Protein AF-A0AAE1W3W6-F1 (afdb_monomer)

Solvent-accessible surface area (backbone atoms only — not comparable to full-atom values): 14208 Å² total; per-residue (Å²): 131,81,80,77,78,75,78,85,71,88,52,101,50,62,82,78,89,67,53,66,45,34,55,47,48,54,41,84,74,36,85,50,37,91,48,55,28,49,58,53,32,48,53,18,52,55,48,12,34,59,70,43,73,47,64,76,87,62,53,76,47,66,25,7,16,54,80,84,57,61,92,65,63,83,57,47,38,87,49,43,21,41,71,66,12,57,60,54,43,46,48,35,33,55,72,64,77,42,91,38,65,46,55,48,62,36,72,37,78,54,62,47,50,69,42,58,86,52,69,88,80,55,84,92,78,83,85,86,68,77,42,53,39,57,47,65,74,71,38,43,42,87,88,79,73,45,45,51,58,46,56,51,42,59,47,46,75,78,41,91,85,82,56,60,64,61,51,50,53,51,52,40,51,37,54,75,71,49,69,4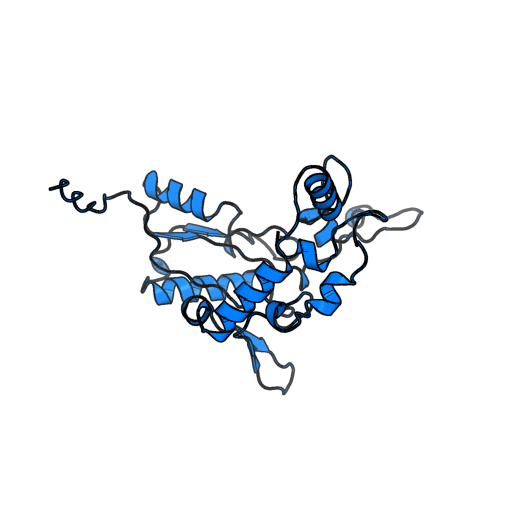8,64,80,41,45,43,70,43,81,38,82,54,51,95,95,43,68,69,43,79,43,68,61,53,48,70,63,77,75,73,51,70,76,59,60,77,67,56,64,44,67,62,38,96,88,43,86,47,29,74,77,55,57,82,77,110

Secondary structure (DSSP, 8-state):
-PPPPPP-PPPTT--------B---PPTTSTTTTS-HHHHHHHHHHHHHHHHT--GGG--EEEEE-S--TTS-S-TTTTT--TTHHHHHHHHHHTTS-SSEEEEE---GGGPPEE-TTTTT--SSS----EEHHIIIIIB-TTT-SBHHHHHHHHHHHS----HHHHHHHHHHHHHTTTTTTTB--EEE---TTS--EEE-S-GGGGG--HHHHTTPPPSSSTT----HHHHTT-

Sequence (235 aa):
MAPAAAGDSIKPRDVCIVGVARTPMGGFLGSLSSLPATKLGSVAIASALKRANIDPSLVEEVFFGNVLSANLGQAPARQAALGAATMLAAQSIQLGTNDVVVAGGMESMSNVPKYLSEARKGSRLGHDSVVDGMLKDGLWDVYNDFGMGVCAELCAEQHITRGAVQSFERGIAAKDSGSFTWEIVPVEVSGGRGKPSIIIDTDEGLGKFDAAKLRKLRPSFKETGVLSQLGMLLA

Foldseek 3Di:
DPDDPDPDDDDQLDDDQQFFAAAAAADQVGDCLVDAQLRRVVLGQVRRCVSSVHDPVLAPEEAADEFQCPPVDPPVCVSGHHPPFVVVVSVCSNVVVHVHYHGYYTYNLNPRAWDFPCVVVDDPDDDTDTHGSCQPGPFADPPPGFGVLVVVQVVVVVDPQDPLVVQLVVVLVCVVVCVCVRHHDWDWDDPDDPDDIDTDGHHPLSVPDDPVVLVVAQPDGDNPGDDDPSSPVRD

Radius of gyration: 21.7 Å; Cα contacts (8 Å, |Δi|>4): 323; chains: 1; bounding box: 50×58×77 Å

Organism: NCBI:txid2727404

Structure (mmCIF, N/CA/C/O backbone):
data_AF-A0AAE1W3W6-F1
#
_entry.id   AF-A0AAE1W3W6-F1
#
loop_
_atom_site.group_PDB
_atom_site.id
_atom_site.type_symbol
_atom_site.label_atom_id
_atom_site.label_alt_id
_atom_site.label_comp_id
_atom_site.label_asym_id
_atom_site.label_entity_id
_atom_site.label_seq_id
_atom_site.pdbx_PDB_ins_code
_atom_site.Cartn_x
_atom_site.Cartn_y
_atom_site.Cartn_z
_atom_site.occupancy
_atom_site.B_iso_or_equiv
_atom_site.auth_seq_id
_atom_site.auth_comp_id
_atom_site.auth_asym_id
_atom_site.auth_atom_id
_atom_site.pdbx_PDB_model_num
ATOM 1 N N . MET A 1 1 ? 11.824 29.126 38.341 1.00 40.91 1 MET A N 1
ATOM 2 C CA . MET A 1 1 ? 10.872 28.046 38.011 1.00 40.91 1 MET A CA 1
ATOM 3 C C . MET A 1 1 ? 10.221 28.399 36.691 1.00 40.91 1 MET A C 1
ATOM 5 O O . MET A 1 1 ? 9.570 29.433 36.628 1.00 40.91 1 MET A O 1
ATOM 9 N N . ALA A 1 2 ? 10.465 27.618 35.638 1.00 38.47 2 ALA A N 1
ATOM 10 C CA . ALA A 1 2 ? 9.691 27.745 34.407 1.00 38.47 2 ALA A CA 1
ATOM 11 C C . ALA A 1 2 ? 8.223 27.390 34.717 1.00 38.47 2 ALA A C 1
ATOM 13 O O . ALA A 1 2 ? 8.003 26.469 35.511 1.00 38.47 2 ALA A O 1
ATOM 14 N N . PRO A 1 3 ? 7.234 28.115 34.172 1.00 46.34 3 PRO A N 1
ATOM 15 C CA . PRO A 1 3 ? 5.839 27.753 34.361 1.00 46.34 3 PRO A CA 1
ATOM 16 C C . PRO A 1 3 ? 5.608 26.355 33.780 1.00 46.34 3 PRO A C 1
ATOM 18 O O . PRO A 1 3 ? 6.036 26.059 32.664 1.00 46.34 3 PRO A O 1
ATOM 21 N N . ALA A 1 4 ? 4.972 25.489 34.567 1.00 45.69 4 ALA A N 1
ATOM 22 C CA . ALA A 1 4 ? 4.491 24.202 34.093 1.00 45.69 4 ALA A CA 1
ATOM 23 C C . ALA A 1 4 ? 3.554 24.451 32.904 1.00 45.69 4 ALA A C 1
ATOM 25 O O . ALA A 1 4 ? 2.620 25.247 33.018 1.00 45.69 4 ALA A O 1
ATOM 26 N N . ALA A 1 5 ? 3.833 23.813 31.765 1.00 50.62 5 ALA A N 1
ATOM 27 C CA . ALA A 1 5 ? 2.919 23.801 30.633 1.00 50.62 5 ALA A CA 1
ATOM 28 C C . ALA A 1 5 ? 1.547 23.330 31.132 1.00 50.62 5 ALA A C 1
ATOM 30 O O . ALA A 1 5 ? 1.441 22.266 31.746 1.00 50.62 5 ALA A O 1
ATOM 31 N N . ALA A 1 6 ? 0.521 24.160 30.936 1.00 52.31 6 ALA A N 1
ATOM 32 C CA . ALA A 1 6 ? -0.858 23.769 31.173 1.00 52.31 6 ALA A CA 1
ATOM 33 C C . ALA A 1 6 ? -1.115 22.471 30.396 1.00 52.31 6 ALA A C 1
ATOM 35 O O . ALA A 1 6 ? -0.778 22.393 29.218 1.00 52.31 6 ALA A O 1
ATOM 36 N N . GLY A 1 7 ? -1.634 21.440 31.065 1.00 55.12 7 GLY A N 1
ATOM 37 C CA . GLY A 1 7 ? -1.979 20.190 30.398 1.00 55.12 7 GLY A CA 1
ATOM 38 C C . GLY A 1 7 ? -2.996 20.478 29.299 1.00 55.12 7 GLY A C 1
ATOM 39 O O . GLY A 1 7 ? -4.090 20.957 29.598 1.00 55.12 7 GLY A O 1
ATOM 40 N N . ASP A 1 8 ? -2.623 20.241 28.043 1.00 67.19 8 ASP A N 1
ATOM 41 C CA . ASP A 1 8 ? -3.518 20.426 26.906 1.00 67.19 8 ASP A CA 1
ATOM 42 C C . ASP A 1 8 ? -4.721 19.488 27.065 1.00 67.19 8 ASP A C 1
ATOM 44 O O . ASP A 1 8 ? -4.610 18.264 26.982 1.00 67.19 8 ASP A O 1
ATOM 48 N N . SER A 1 9 ? -5.883 20.071 27.363 1.00 82.31 9 SER A N 1
ATOM 49 C CA . SER A 1 9 ? -7.150 19.341 27.379 1.00 82.31 9 SER A CA 1
ATOM 50 C C . SER A 1 9 ? -7.613 19.109 25.942 1.00 82.31 9 SER A C 1
ATOM 52 O O . SER A 1 9 ? -7.633 20.045 25.144 1.00 82.31 9 SER A O 1
ATOM 54 N N . ILE A 1 10 ? -7.976 17.863 25.623 1.00 81.00 10 ILE A N 1
ATOM 55 C CA . ILE A 1 10 ? -8.504 17.476 24.309 1.00 81.00 10 ILE A CA 1
ATOM 56 C C . ILE A 1 10 ? -9.807 18.244 24.059 1.00 81.00 10 ILE A C 1
ATOM 58 O O . ILE A 1 10 ? -10.747 18.171 24.856 1.00 81.00 10 ILE A O 1
ATOM 62 N N . LYS A 1 11 ? -9.865 18.988 22.954 1.00 87.69 11 LYS A N 1
ATOM 63 C CA . LYS A 1 11 ? -11.039 19.754 22.526 1.00 87.69 11 LYS A CA 1
ATOM 64 C C . LYS A 1 11 ? -11.981 18.878 21.690 1.00 87.69 11 LYS A C 1
ATOM 66 O O . LYS A 1 11 ? -11.527 17.926 21.063 1.00 87.69 11 LYS A O 1
ATOM 71 N N . PRO A 1 12 ? -13.277 19.235 21.574 1.00 79.19 12 PRO A N 1
ATOM 72 C CA . PRO A 1 12 ? -14.274 18.428 20.854 1.00 79.19 12 PRO A CA 1
ATOM 73 C C . PRO A 1 12 ? -13.986 18.122 19.371 1.00 79.19 12 PRO A C 1
ATOM 75 O O . PRO A 1 12 ? -14.665 17.285 18.791 1.00 79.19 12 PRO A O 1
ATOM 78 N N . ARG A 1 13 ? -13.037 18.820 18.734 1.00 88.31 13 ARG A N 1
ATOM 79 C CA . ARG A 1 13 ? -12.651 18.639 17.320 1.00 88.31 13 ARG A CA 1
ATOM 80 C C . ARG A 1 13 ? -11.163 18.339 17.140 1.00 88.31 13 ARG A C 1
ATOM 82 O O . ARG A 1 13 ? -10.652 18.406 16.022 1.00 88.31 13 ARG A O 1
ATOM 89 N N . ASP A 1 14 ? -10.470 18.024 18.230 1.00 92.81 14 ASP A N 1
ATOM 90 C CA . ASP A 1 14 ? -9.106 17.527 18.136 1.00 92.81 14 ASP A CA 1
ATOM 91 C C . ASP A 1 14 ? -9.129 16.125 17.524 1.00 92.81 14 ASP A C 1
ATOM 93 O O . ASP A 1 14 ? -9.953 15.279 17.868 1.00 92.81 14 ASP A O 1
ATOM 97 N N . VAL A 1 15 ? -8.220 15.889 16.582 1.00 94.44 15 VAL A N 1
ATOM 98 C CA . VAL A 1 15 ? -8.123 14.611 15.877 1.00 94.44 15 VAL A CA 1
ATOM 99 C C . VAL A 1 15 ? -7.164 13.710 16.639 1.00 94.44 15 VAL A C 1
ATOM 101 O O . VAL A 1 15 ? -6.008 14.074 16.859 1.00 94.44 15 VAL A O 1
ATOM 104 N N . CYS A 1 16 ? -7.624 12.518 17.011 1.00 94.75 16 CYS A N 1
ATOM 105 C CA . CYS A 1 16 ? -6.815 11.524 17.709 1.00 94.75 16 CYS A CA 1
ATOM 106 C C . CYS A 1 16 ? -6.657 10.253 16.869 1.00 94.75 16 CYS A C 1
ATOM 108 O O . CYS A 1 16 ? -7.602 9.791 16.233 1.00 94.75 16 CYS A O 1
ATOM 110 N N . ILE A 1 17 ? -5.466 9.650 16.909 1.00 95.12 17 ILE A N 1
ATOM 111 C CA . ILE A 1 17 ? -5.230 8.311 16.359 1.00 95.12 17 ILE A CA 1
ATOM 112 C C . ILE A 1 17 ? -5.456 7.304 17.484 1.00 95.12 17 ILE A C 1
ATOM 114 O O . ILE A 1 17 ? -4.715 7.285 18.463 1.00 95.12 17 ILE A O 1
ATOM 118 N N . VAL A 1 18 ? -6.484 6.474 17.334 1.00 94.69 18 VAL A N 1
ATOM 119 C CA . VAL A 1 18 ? -6.944 5.531 18.371 1.00 94.69 18 VAL A CA 1
ATOM 120 C C . VAL A 1 18 ? -6.599 4.070 18.068 1.00 94.69 18 VAL A C 1
ATOM 122 O O . VAL A 1 18 ? -6.686 3.219 18.947 1.00 94.69 18 VAL A O 1
ATOM 125 N N . GLY A 1 19 ? -6.158 3.766 16.845 1.00 94.19 19 GLY A N 1
ATOM 126 C CA . GLY A 1 19 ? -5.721 2.431 16.448 1.00 94.19 19 GLY A CA 1
ATOM 127 C C . GLY A 1 19 ? -4.854 2.462 15.198 1.00 94.19 19 GLY A C 1
ATOM 128 O O . GLY A 1 19 ? -5.080 3.262 14.294 1.00 94.19 19 GLY A O 1
ATOM 129 N N . VAL A 1 20 ? -3.860 1.575 15.154 1.00 95.69 20 VAL A N 1
ATOM 130 C CA . VAL A 1 20 ? -2.938 1.421 14.023 1.00 95.69 20 VAL A CA 1
ATOM 131 C C . VAL A 1 20 ? -2.678 -0.062 13.785 1.00 95.69 20 VAL A C 1
ATOM 133 O O . VAL A 1 20 ? -2.510 -0.851 14.722 1.00 95.69 20 VAL A O 1
ATOM 136 N N . ALA A 1 21 ? -2.649 -0.447 12.515 1.00 96.19 21 ALA A N 1
ATOM 137 C CA . ALA A 1 21 ? -2.266 -1.777 12.083 1.00 96.19 21 ALA A CA 1
ATOM 138 C C . ALA A 1 21 ? -1.783 -1.756 10.634 1.00 96.19 21 ALA A C 1
ATOM 140 O O . ALA A 1 21 ? -2.286 -0.987 9.816 1.00 96.19 21 ALA A O 1
ATOM 141 N N . ARG A 1 22 ? -0.847 -2.648 10.310 1.00 97.19 22 ARG A N 1
ATOM 142 C CA . ARG A 1 22 ? -0.426 -2.936 8.937 1.00 97.19 22 ARG A CA 1
ATOM 143 C C . ARG A 1 22 ? -0.201 -4.430 8.743 1.00 97.19 22 ARG A C 1
ATOM 145 O O . ARG A 1 22 ? 0.067 -5.152 9.700 1.00 97.19 22 ARG A O 1
ATOM 152 N N . THR A 1 23 ? -0.270 -4.894 7.503 1.00 97.50 23 THR A N 1
ATOM 153 C CA . THR A 1 23 ? 0.231 -6.227 7.149 1.00 97.50 23 THR A CA 1
ATOM 154 C C . THR A 1 23 ? 1.767 -6.218 7.107 1.00 97.50 23 THR A C 1
ATOM 156 O O . THR A 1 23 ? 2.377 -5.141 7.034 1.00 97.50 23 THR A O 1
ATOM 159 N N . PRO A 1 24 ? 2.424 -7.389 7.096 1.00 96.44 24 PRO A N 1
ATOM 160 C CA . PRO A 1 24 ? 3.806 -7.471 6.659 1.00 96.44 24 PRO A CA 1
ATOM 161 C C . PRO A 1 24 ? 3.938 -6.986 5.213 1.00 96.44 24 PRO A C 1
ATOM 163 O O . PRO A 1 24 ? 2.981 -7.022 4.432 1.00 96.44 24 PRO A O 1
ATOM 166 N N . MET A 1 25 ? 5.139 -6.565 4.845 1.00 94.50 25 MET A N 1
ATOM 167 C CA . MET A 1 25 ? 5.507 -6.222 3.479 1.00 94.50 25 MET A CA 1
ATOM 168 C C . MET A 1 25 ? 6.069 -7.457 2.772 1.00 94.50 25 MET A C 1
ATOM 170 O O . MET A 1 25 ? 7.135 -7.965 3.126 1.00 94.50 25 MET A O 1
ATOM 174 N N . GLY A 1 26 ? 5.345 -7.943 1.765 1.00 93.31 26 GLY A N 1
ATOM 175 C CA . GLY A 1 26 ? 5.801 -9.028 0.897 1.00 93.31 26 GLY A CA 1
ATOM 176 C C . GLY A 1 26 ? 6.729 -8.521 -0.207 1.00 93.31 26 GLY A C 1
ATOM 177 O O . GLY A 1 26 ? 6.601 -7.386 -0.666 1.00 93.31 26 GLY A O 1
ATOM 178 N N . GLY A 1 27 ? 7.651 -9.367 -0.669 1.00 91.38 27 GLY A N 1
ATOM 179 C CA . GLY A 1 27 ? 8.427 -9.085 -1.875 1.00 91.38 27 GLY A CA 1
ATOM 180 C C . GLY A 1 27 ? 7.554 -9.095 -3.135 1.00 91.38 27 GLY A C 1
ATOM 181 O O . GLY A 1 27 ? 6.461 -9.668 -3.153 1.00 91.38 27 GLY A O 1
ATOM 182 N N . PHE A 1 28 ? 8.044 -8.494 -4.222 1.00 92.62 28 PHE A N 1
ATOM 183 C CA . PHE A 1 28 ? 7.387 -8.596 -5.528 1.00 92.62 28 PHE A CA 1
ATOM 184 C C . PHE A 1 28 ? 7.348 -10.059 -5.989 1.00 92.62 28 PHE A C 1
ATOM 186 O O . PHE A 1 28 ? 8.384 -10.726 -6.000 1.00 92.62 28 PHE A O 1
ATOM 193 N N . LEU A 1 29 ? 6.154 -10.560 -6.329 1.00 93.50 29 LEU A N 1
ATOM 194 C CA . LEU A 1 29 ? 5.878 -11.986 -6.564 1.00 93.50 29 LEU A CA 1
ATOM 195 C C . LEU A 1 29 ? 6.276 -12.893 -5.376 1.00 93.50 29 LEU A C 1
ATOM 197 O O . LEU A 1 29 ? 6.596 -14.066 -5.557 1.00 93.50 29 LEU A O 1
ATOM 201 N N . GLY A 1 30 ? 6.276 -12.336 -4.162 1.00 92.62 30 GLY A N 1
ATOM 202 C CA . GLY A 1 30 ? 6.697 -12.991 -2.925 1.00 92.62 30 GLY A CA 1
ATOM 203 C C . GLY A 1 30 ? 5.540 -13.559 -2.103 1.00 92.62 30 GLY A C 1
ATOM 204 O O . GLY A 1 30 ? 4.509 -13.979 -2.637 1.00 92.62 30 GLY A O 1
ATOM 205 N N . SER A 1 31 ? 5.711 -13.553 -0.781 1.00 94.06 31 SER A N 1
ATOM 206 C CA . SER A 1 31 ? 4.852 -14.266 0.180 1.00 94.06 31 SER A CA 1
ATOM 207 C C . SER A 1 31 ? 3.374 -13.856 0.179 1.00 94.06 31 SER A C 1
ATOM 209 O O . SER A 1 31 ? 2.510 -14.686 0.446 1.00 94.06 31 SER A O 1
ATOM 211 N N . LEU A 1 32 ? 3.072 -12.597 -0.148 1.00 96.12 32 LEU A N 1
ATOM 212 C CA . LEU A 1 32 ? 1.709 -12.048 -0.167 1.00 96.12 32 LEU A CA 1
ATOM 213 C C . LEU A 1 32 ? 1.127 -11.907 -1.583 1.00 96.12 32 LEU A C 1
ATOM 215 O O . LEU A 1 32 ? 0.029 -11.382 -1.751 1.00 96.12 32 LEU A O 1
ATOM 219 N N . SER A 1 33 ? 1.843 -12.371 -2.612 1.00 95.38 33 SER A N 1
ATOM 220 C CA . SER A 1 33 ? 1.479 -12.147 -4.019 1.00 95.38 33 SER A CA 1
ATOM 221 C C . SER A 1 33 ? 0.144 -12.767 -4.433 1.00 95.38 33 SER A C 1
ATOM 223 O O . SER A 1 33 ? -0.490 -12.273 -5.358 1.00 95.38 33 SER A O 1
ATOM 225 N N . SER A 1 34 ? -0.332 -13.797 -3.731 1.00 95.19 34 SER A N 1
ATOM 226 C CA . SER A 1 34 ? -1.633 -14.415 -4.003 1.00 95.19 34 SER A CA 1
ATOM 227 C C . SER A 1 34 ? -2.827 -13.600 -3.497 1.00 95.19 34 SER A C 1
ATOM 229 O O . SER A 1 34 ? -3.968 -13.998 -3.730 1.00 95.19 34 SER A O 1
ATOM 231 N N . LEU A 1 35 ? -2.597 -12.522 -2.739 1.00 95.19 35 LEU A N 1
ATOM 232 C CA . LEU A 1 35 ? -3.657 -11.707 -2.154 1.00 95.19 35 LEU A CA 1
ATOM 233 C C . LEU A 1 35 ? -3.831 -10.387 -2.927 1.00 95.19 35 LEU A C 1
ATOM 235 O O . LEU A 1 35 ? -2.850 -9.670 -3.161 1.00 95.19 35 LEU A O 1
ATOM 239 N N . PRO A 1 36 ? -5.075 -10.016 -3.286 1.00 94.62 36 PRO A N 1
ATOM 240 C CA . PRO A 1 36 ? -5.344 -8.706 -3.862 1.00 94.62 36 PRO A CA 1
ATOM 241 C C . PRO A 1 36 ? -5.140 -7.606 -2.812 1.00 94.62 36 PRO A C 1
ATOM 243 O O . PRO A 1 36 ? -5.278 -7.848 -1.608 1.00 94.62 36 PRO A O 1
ATOM 246 N N . ALA A 1 37 ? -4.877 -6.379 -3.271 1.00 93.44 37 ALA A N 1
ATOM 247 C CA . ALA A 1 37 ? -4.659 -5.218 -2.400 1.00 93.44 37 ALA A CA 1
ATOM 248 C C . ALA A 1 37 ? -5.804 -5.035 -1.387 1.00 93.44 37 ALA A C 1
ATOM 250 O O . ALA A 1 37 ? -5.565 -4.856 -0.196 1.00 93.44 37 ALA A O 1
ATOM 251 N N . THR A 1 38 ? -7.049 -5.204 -1.842 1.00 92.19 38 THR A N 1
ATOM 252 C CA . THR A 1 38 ? -8.271 -5.062 -1.030 1.00 92.19 38 THR A CA 1
ATOM 253 C C . THR A 1 38 ? -8.326 -6.048 0.129 1.00 92.19 38 THR A C 1
ATOM 255 O O . THR A 1 38 ? -8.763 -5.700 1.228 1.00 92.19 38 THR A O 1
ATOM 258 N N . LYS A 1 39 ? -7.809 -7.270 -0.057 1.00 93.56 39 LYS A N 1
ATOM 259 C CA . LYS A 1 39 ? -7.725 -8.247 1.031 1.00 93.56 39 LYS A CA 1
ATOM 260 C C . LYS A 1 39 ? -6.709 -7.808 2.083 1.00 93.56 39 LYS A C 1
ATOM 262 O O . LYS A 1 39 ? -7.026 -7.882 3.269 1.00 93.56 39 LYS A O 1
ATOM 267 N N . LEU A 1 40 ? -5.542 -7.315 1.669 1.00 94.94 40 LEU A N 1
ATOM 268 C CA . LEU A 1 40 ? -4.522 -6.786 2.584 1.00 94.94 40 LEU A CA 1
ATOM 269 C C . LEU A 1 40 ? -5.052 -5.572 3.364 1.00 94.94 40 LEU A C 1
ATOM 271 O O . LEU A 1 40 ? -4.951 -5.541 4.591 1.00 94.94 40 LEU A O 1
ATOM 275 N N . GLY A 1 41 ? -5.718 -4.639 2.675 1.00 93.25 41 GLY A N 1
ATOM 276 C CA . GLY A 1 41 ? -6.388 -3.492 3.292 1.00 93.25 41 GLY A CA 1
ATOM 277 C C . GLY A 1 41 ? -7.428 -3.914 4.332 1.00 93.25 41 GLY A C 1
ATOM 278 O O . GLY A 1 41 ? -7.398 -3.431 5.461 1.00 93.25 41 GLY A O 1
ATOM 279 N N . SER A 1 42 ? -8.283 -4.892 4.010 1.00 93.88 42 SER A N 1
ATOM 280 C CA . SER A 1 42 ? -9.304 -5.386 4.947 1.00 93.88 42 SER A CA 1
ATOM 281 C C . SER A 1 42 ? -8.717 -5.964 6.241 1.00 93.88 42 SER A C 1
ATOM 283 O O . SER A 1 42 ? -9.281 -5.756 7.315 1.00 93.88 42 SER A O 1
ATOM 285 N N . VAL A 1 43 ? -7.570 -6.652 6.161 1.00 95.25 43 VAL A N 1
ATOM 286 C CA . VAL A 1 43 ? -6.881 -7.214 7.335 1.00 95.25 43 VAL A CA 1
ATOM 287 C C . VAL A 1 43 ? -6.329 -6.098 8.220 1.00 95.25 43 VAL A C 1
ATOM 289 O O . VAL A 1 43 ? -6.523 -6.130 9.437 1.00 95.25 43 VAL A O 1
ATOM 292 N N . ALA A 1 44 ? -5.693 -5.089 7.617 1.00 94.94 44 ALA A N 1
ATOM 293 C CA . ALA A 1 44 ? -5.175 -3.935 8.344 1.00 94.94 44 ALA A CA 1
ATOM 294 C C . ALA A 1 44 ? -6.304 -3.159 9.048 1.00 94.94 44 ALA A C 1
ATOM 296 O O . ALA A 1 44 ? -6.221 -2.923 10.253 1.00 94.94 44 ALA A O 1
ATOM 297 N N . ILE A 1 45 ? -7.396 -2.845 8.341 1.00 94.75 45 ILE A N 1
ATOM 298 C CA . ILE A 1 45 ? -8.547 -2.116 8.901 1.00 94.75 45 ILE A CA 1
ATOM 299 C C . ILE A 1 45 ? -9.176 -2.886 10.066 1.00 94.75 45 ILE A C 1
ATOM 301 O O . ILE A 1 45 ? -9.336 -2.335 11.156 1.00 94.75 45 ILE A O 1
ATOM 305 N N . ALA A 1 46 ? -9.494 -4.169 9.865 1.00 94.12 46 ALA A N 1
ATOM 306 C CA . ALA A 1 46 ? -10.138 -4.985 10.892 1.00 94.12 46 ALA A CA 1
ATOM 307 C C . ALA A 1 46 ? -9.292 -5.063 12.171 1.00 94.12 46 ALA A C 1
ATOM 309 O O . ALA A 1 46 ? -9.818 -4.982 13.282 1.00 94.12 46 ALA A O 1
ATOM 310 N N . SER A 1 47 ? -7.970 -5.176 12.030 1.00 95.62 47 SER A N 1
ATOM 311 C CA . SER A 1 47 ? -7.082 -5.195 13.186 1.00 95.62 47 SER A CA 1
ATOM 312 C C . SER A 1 47 ? -6.919 -3.827 13.844 1.00 95.62 47 SER A C 1
ATOM 314 O O . SER A 1 47 ? -6.792 -3.781 15.067 1.00 95.62 47 SER A O 1
ATOM 316 N N . ALA A 1 48 ? -6.905 -2.727 13.085 1.00 95.62 48 ALA A N 1
ATOM 317 C CA . ALA A 1 48 ? -6.826 -1.381 13.652 1.00 95.62 48 ALA A CA 1
ATOM 318 C C . ALA A 1 48 ? -8.058 -1.079 14.518 1.00 95.62 48 ALA A C 1
ATOM 320 O O . ALA A 1 48 ? -7.907 -0.663 15.665 1.00 95.62 48 ALA A O 1
ATOM 321 N N . LEU A 1 49 ? -9.260 -1.388 14.014 1.00 95.12 49 LEU A N 1
ATOM 322 C CA . LEU A 1 49 ? -10.520 -1.230 14.751 1.00 95.12 49 LEU A CA 1
ATOM 323 C C . LEU A 1 49 ? -10.564 -2.113 16.000 1.00 95.12 49 LEU A C 1
ATOM 325 O O . LEU A 1 49 ? -10.898 -1.640 17.085 1.00 95.12 49 LEU A O 1
ATOM 329 N N . LYS A 1 50 ? -10.141 -3.378 15.876 1.00 95.44 50 LYS A N 1
ATOM 330 C CA . LYS A 1 50 ? -10.051 -4.297 17.017 1.00 95.44 50 LYS A CA 1
ATOM 331 C C . LYS A 1 50 ? -9.098 -3.782 18.099 1.00 95.44 50 LYS A C 1
ATOM 333 O O . LYS A 1 50 ? -9.429 -3.865 19.276 1.00 95.44 50 LYS A O 1
ATOM 338 N N . ARG A 1 51 ? -7.927 -3.254 17.722 1.00 94.75 51 ARG A N 1
ATOM 339 C CA . ARG A 1 51 ? -6.947 -2.676 18.663 1.00 94.75 51 ARG A CA 1
ATOM 340 C C . ARG A 1 51 ? -7.468 -1.403 19.331 1.00 94.75 51 ARG A C 1
ATOM 342 O O . ARG A 1 51 ? -7.194 -1.200 20.506 1.00 94.75 51 ARG A O 1
ATOM 349 N N . ALA A 1 52 ? -8.236 -0.598 18.600 1.00 95.31 52 ALA A N 1
ATOM 350 C CA . ALA A 1 52 ? -8.901 0.592 19.125 1.00 95.31 52 ALA A CA 1
ATOM 351 C C . ALA A 1 52 ? -10.138 0.277 19.986 1.00 95.31 52 ALA A C 1
ATOM 353 O O . ALA A 1 52 ? -10.689 1.183 20.605 1.00 95.31 52 ALA A O 1
ATOM 354 N N . ASN A 1 53 ? -10.587 -0.985 20.019 1.00 96.94 53 ASN A N 1
ATOM 355 C CA . ASN A 1 53 ? -11.848 -1.401 20.633 1.00 96.94 53 ASN A CA 1
ATOM 356 C C . ASN A 1 53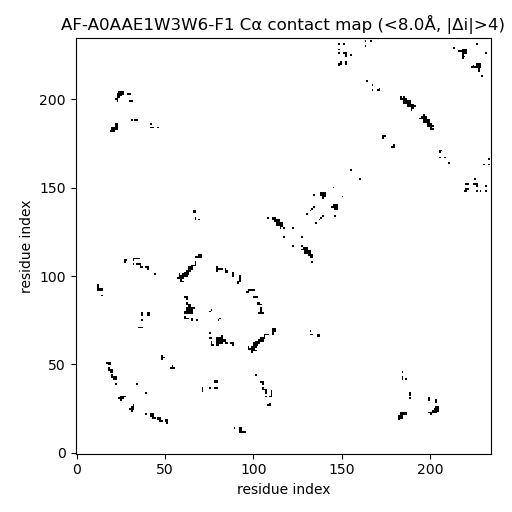 ? -13.061 -0.610 20.094 1.00 96.94 53 ASN A C 1
ATOM 358 O O . ASN A 1 53 ? -13.929 -0.180 20.853 1.00 96.94 53 ASN A O 1
ATOM 362 N N . ILE A 1 54 ? -13.096 -0.405 18.774 1.00 94.50 54 ILE A N 1
ATOM 363 C CA . ILE A 1 54 ? -14.166 0.309 18.069 1.00 94.50 54 ILE A CA 1
ATOM 364 C C . ILE A 1 54 ? -15.034 -0.697 17.319 1.00 94.50 54 ILE A C 1
ATOM 366 O O . ILE A 1 54 ? -14.520 -1.539 16.578 1.00 94.50 54 ILE A O 1
ATOM 370 N N . ASP A 1 55 ? -16.351 -0.587 17.492 1.00 95.25 55 ASP A N 1
ATOM 371 C CA . ASP A 1 55 ? -17.318 -1.329 16.684 1.00 95.25 55 ASP A CA 1
ATOM 372 C C . ASP A 1 55 ? -17.241 -0.845 15.223 1.00 95.25 55 ASP A C 1
ATOM 374 O O . ASP A 1 55 ? -17.400 0.356 14.978 1.00 95.25 55 ASP A O 1
ATOM 378 N N . PRO A 1 56 ? -17.011 -1.735 14.237 1.00 92.06 56 PRO A N 1
ATOM 379 C CA . PRO A 1 56 ? -17.011 -1.364 12.827 1.00 92.06 56 PRO A CA 1
ATOM 380 C C . PRO A 1 56 ? -18.265 -0.612 12.360 1.00 92.06 56 PRO A C 1
ATOM 382 O O . PRO A 1 56 ? -18.167 0.139 11.393 1.00 92.06 56 PRO A O 1
ATOM 385 N N . SER A 1 57 ? -19.423 -0.770 13.017 1.00 94.50 57 SER A N 1
ATOM 386 C CA . SER A 1 57 ? -20.642 -0.025 12.665 1.00 94.50 57 SER A CA 1
ATOM 387 C C . SER A 1 57 ? -20.571 1.470 12.981 1.00 94.50 57 SER A C 1
ATOM 389 O O . SER A 1 57 ? -21.415 2.220 12.500 1.00 94.50 57 SER A O 1
ATOM 391 N N . LEU A 1 58 ? -19.618 1.896 13.815 1.00 94.38 58 LEU A N 1
ATOM 392 C CA . LEU A 1 58 ? -19.393 3.303 14.154 1.00 94.38 58 LEU A CA 1
ATOM 393 C C . LEU A 1 58 ? -18.536 4.023 13.113 1.00 94.38 58 LEU A C 1
ATOM 395 O O . LEU A 1 58 ? -18.439 5.239 13.167 1.00 94.38 58 LEU A O 1
ATOM 399 N N . VAL A 1 59 ? -17.895 3.300 12.190 1.00 94.00 59 VAL A N 1
ATOM 400 C CA . VAL A 1 59 ? -17.092 3.914 11.129 1.00 94.00 59 VAL A CA 1
ATOM 401 C C . VAL A 1 59 ? -18.023 4.556 10.106 1.00 94.00 59 VAL A C 1
ATOM 403 O O . VAL A 1 59 ? -18.761 3.865 9.405 1.00 94.00 59 VAL A O 1
ATOM 406 N N . GLU A 1 60 ? -17.954 5.876 9.997 1.00 94.56 60 GLU A N 1
ATOM 407 C CA . GLU A 1 60 ? -18.821 6.661 9.112 1.00 94.56 60 GLU A CA 1
ATOM 408 C C . GLU A 1 60 ? -18.212 6.801 7.717 1.00 94.56 60 GLU A C 1
ATOM 410 O O . GLU A 1 60 ? -18.917 6.760 6.706 1.00 94.56 60 GLU A O 1
ATOM 415 N N . GLU A 1 61 ? -16.882 6.887 7.652 1.00 92.38 61 GLU A N 1
ATOM 416 C CA . GLU A 1 61 ? -16.152 7.035 6.402 1.00 92.38 61 GLU A CA 1
ATOM 417 C C . GLU A 1 61 ? -14.814 6.286 6.416 1.00 92.38 61 GLU A C 1
ATOM 419 O O . GLU A 1 61 ? -14.187 6.052 7.454 1.00 92.38 61 GLU A O 1
ATOM 424 N N . VAL A 1 62 ? -14.371 5.889 5.224 1.00 90.81 62 VAL A N 1
ATOM 425 C CA . VAL A 1 62 ? -13.071 5.263 4.997 1.00 90.81 62 VAL A CA 1
ATOM 426 C C . VAL A 1 62 ? -12.352 6.057 3.920 1.00 90.81 62 VAL A C 1
ATOM 428 O O . VAL A 1 62 ? -12.902 6.244 2.837 1.00 90.81 62 VAL A O 1
ATOM 431 N N . PHE A 1 63 ? -11.109 6.438 4.201 1.00 89.81 63 PHE A N 1
ATOM 432 C CA . PHE A 1 63 ? -10.103 6.870 3.239 1.00 89.81 63 PHE A CA 1
ATOM 433 C C . PHE A 1 63 ? -8.914 5.873 3.276 1.00 89.81 63 PHE A C 1
ATOM 435 O O . PHE A 1 63 ? -8.539 5.364 4.318 1.00 89.81 63 PHE A O 1
ATOM 442 N N . PHE A 1 64 ? -8.296 5.520 2.160 1.00 87.75 64 PHE A N 1
ATOM 443 C CA . PHE A 1 64 ? -7.295 4.476 1.967 1.00 87.75 64 PHE A CA 1
ATOM 444 C C . PHE A 1 64 ? -6.613 4.563 0.582 1.00 87.75 64 PHE A C 1
ATOM 446 O O . PHE A 1 64 ? -7.169 4.159 -0.436 1.00 87.75 64 PHE A O 1
ATOM 453 N N . GLY A 1 65 ? -5.376 5.038 0.515 1.00 89.69 65 GLY A N 1
ATOM 454 C CA . GLY A 1 65 ? -4.640 5.145 -0.749 1.00 89.69 65 GLY A CA 1
ATOM 455 C C . GLY A 1 65 ? -4.512 3.826 -1.512 1.00 89.69 65 GLY A C 1
ATOM 456 O O . GLY A 1 65 ? -4.259 2.790 -0.909 1.00 89.69 65 GLY A O 1
ATOM 457 N N . ASN A 1 66 ? -4.658 3.882 -2.836 1.00 90.44 66 ASN A N 1
ATOM 458 C CA . ASN A 1 66 ? -4.295 2.805 -3.759 1.00 90.44 66 ASN A CA 1
ATOM 459 C C . ASN A 1 66 ? -3.946 3.428 -5.113 1.00 90.44 66 ASN A C 1
ATOM 461 O O . ASN A 1 66 ? -4.795 4.097 -5.708 1.00 90.44 66 ASN A O 1
ATOM 465 N N . VAL A 1 67 ? -2.732 3.201 -5.607 1.00 89.81 67 VAL A N 1
ATOM 466 C CA . VAL A 1 67 ? -2.256 3.788 -6.865 1.00 89.81 67 VAL A CA 1
ATOM 467 C C . VAL A 1 67 ? -2.664 2.899 -8.035 1.00 89.81 67 VAL A C 1
ATOM 469 O O . VAL A 1 67 ? -3.396 3.337 -8.926 1.00 89.81 67 VAL A O 1
ATOM 472 N N . LEU A 1 68 ? -2.277 1.621 -8.015 1.00 92.38 68 LEU A N 1
ATOM 473 C CA . LEU A 1 68 ? -2.466 0.716 -9.149 1.00 92.38 68 LEU A CA 1
ATOM 474 C C . LEU A 1 68 ? -3.812 -0.002 -9.012 1.00 92.38 68 LEU A C 1
ATOM 476 O O . LEU A 1 68 ? -3.937 -1.082 -8.441 1.00 92.38 68 LEU A O 1
ATOM 480 N N . SER A 1 69 ? -4.866 0.656 -9.493 1.00 91.50 69 SER A N 1
ATOM 481 C CA . SER A 1 69 ? -6.259 0.225 -9.283 1.00 91.50 69 SER A CA 1
ATOM 482 C C . SER A 1 69 ? -6.822 -0.701 -10.365 1.00 91.50 69 SER A C 1
ATOM 484 O O . SER A 1 69 ? -7.923 -1.244 -10.213 1.00 91.50 69 SER A O 1
ATOM 486 N N . ALA A 1 70 ? -6.085 -0.912 -11.455 1.00 91.88 70 ALA A N 1
ATOM 487 C CA . ALA A 1 70 ? -6.524 -1.783 -12.532 1.00 91.88 70 ALA A CA 1
ATOM 488 C C . ALA A 1 70 ? -6.733 -3.225 -12.037 1.00 91.88 70 ALA A C 1
ATOM 490 O O . ALA A 1 70 ? -5.910 -3.778 -11.315 1.00 91.88 70 ALA A O 1
ATOM 491 N N . ASN A 1 71 ? -7.842 -3.842 -12.461 1.00 92.38 71 ASN A N 1
ATOM 492 C CA . ASN A 1 71 ? -8.243 -5.210 -12.097 1.00 92.38 71 ASN A CA 1
ATOM 493 C C . ASN A 1 71 ? -8.580 -5.441 -10.602 1.00 92.38 71 ASN A C 1
ATOM 495 O O . ASN A 1 71 ? -8.781 -6.582 -10.196 1.00 92.38 71 ASN A O 1
ATOM 499 N N . LEU A 1 72 ? -8.737 -4.385 -9.790 1.00 87.94 72 LEU A N 1
ATOM 500 C CA . LEU A 1 72 ? -9.212 -4.505 -8.398 1.00 87.94 72 LEU A CA 1
ATOM 501 C C . LEU A 1 72 ? -10.746 -4.572 -8.256 1.00 87.94 72 LEU A C 1
ATOM 503 O O . LEU A 1 72 ? -11.261 -4.778 -7.159 1.00 87.94 72 LEU A O 1
ATOM 507 N N . GLY A 1 73 ? -11.490 -4.412 -9.352 1.00 86.69 73 GLY A N 1
ATOM 508 C CA . GLY A 1 73 ? -12.953 -4.344 -9.339 1.00 86.69 73 GLY A CA 1
ATOM 509 C C . GLY A 1 73 ? -13.495 -2.933 -9.084 1.00 86.69 73 GLY A C 1
ATOM 510 O O . GLY A 1 73 ? -12.770 -1.942 -9.155 1.00 86.69 73 GLY A O 1
ATOM 511 N N . GLN A 1 74 ? -14.807 -2.825 -8.855 1.00 77.38 74 GLN A N 1
ATOM 512 C CA . GLN A 1 74 ? -15.470 -1.530 -8.685 1.00 77.38 74 GLN A CA 1
ATOM 513 C C . GLN A 1 74 ? -15.222 -0.921 -7.310 1.00 77.38 74 GLN A C 1
ATOM 515 O O . GLN A 1 74 ? -15.255 -1.618 -6.297 1.00 77.38 74 GLN A O 1
ATOM 520 N N . ALA A 1 75 ? -15.054 0.403 -7.304 1.00 65.69 75 ALA A N 1
ATOM 521 C CA . ALA A 1 75 ? -14.796 1.199 -6.117 1.00 65.69 75 ALA A CA 1
ATOM 522 C C . ALA A 1 75 ? -13.748 0.539 -5.201 1.00 65.69 75 ALA A C 1
ATOM 524 O O . ALA A 1 75 ? -14.078 0.213 -4.058 1.00 65.69 75 ALA A O 1
ATOM 525 N N . PRO A 1 76 ? -12.480 0.398 -5.656 1.00 58.84 76 PRO A N 1
ATOM 526 C CA . PRO A 1 76 ? -11.379 0.009 -4.781 1.00 58.84 76 PRO A CA 1
ATOM 527 C C . PRO A 1 76 ? -11.374 0.876 -3.537 1.00 58.84 76 PRO A C 1
ATOM 529 O O . PRO A 1 76 ? -11.068 0.354 -2.494 1.00 58.84 76 PRO A O 1
ATOM 532 N N . ALA A 1 77 ? -11.865 2.121 -3.654 1.00 53.22 77 ALA A N 1
ATOM 533 C CA . ALA A 1 77 ? -12.163 3.041 -2.575 1.00 53.22 77 ALA A CA 1
ATOM 534 C C . ALA A 1 77 ? -13.185 2.575 -1.525 1.00 53.22 77 ALA A C 1
ATOM 536 O O . ALA A 1 77 ? -12.900 2.542 -0.331 1.00 53.22 77 ALA A O 1
ATOM 537 N N . ARG A 1 78 ? -14.359 2.112 -1.957 1.00 57.31 78 ARG A N 1
ATOM 538 C CA . ARG A 1 78 ? -15.328 1.434 -1.078 1.00 57.31 78 ARG A CA 1
ATOM 539 C C . ARG A 1 78 ? -14.756 0.118 -0.517 1.00 57.31 78 ARG A C 1
ATOM 541 O O . ARG A 1 78 ? -15.269 -0.396 0.468 1.00 57.31 78 ARG A O 1
ATOM 548 N N . GLN A 1 79 ? -13.692 -0.400 -1.132 1.00 50.84 79 GLN A N 1
ATOM 549 C CA . GLN A 1 79 ? -12.879 -1.517 -0.653 1.00 50.84 79 GLN A CA 1
ATOM 550 C C . GLN A 1 79 ? -11.574 -1.053 0.069 1.00 50.84 79 GLN A C 1
ATOM 552 O O . GLN A 1 79 ? -10.871 -1.926 0.575 1.00 50.84 79 GLN A O 1
ATOM 557 N N . ALA A 1 80 ? -11.280 0.273 0.115 1.00 49.41 80 ALA A N 1
ATOM 558 C CA . ALA A 1 80 ? -10.031 1.004 0.474 1.00 49.41 80 ALA A CA 1
ATOM 559 C C . ALA A 1 80 ? -9.791 2.336 -0.348 1.00 49.41 80 ALA A C 1
ATOM 561 O O . ALA A 1 80 ? -9.275 2.299 -1.466 1.00 49.41 80 ALA A O 1
ATOM 562 N N . ALA A 1 81 ? -10.120 3.533 0.194 1.00 32.56 81 ALA A N 1
ATOM 563 C CA . ALA A 1 81 ? -10.326 4.861 -0.470 1.00 32.56 81 ALA A CA 1
ATOM 564 C C . ALA A 1 81 ? -9.271 6.009 -0.539 1.00 32.56 81 ALA A C 1
ATOM 566 O O . ALA A 1 81 ? -9.314 6.933 0.250 1.00 32.56 81 ALA A O 1
ATOM 567 N N . LEU A 1 82 ? -8.497 6.146 -1.621 1.00 34.31 82 LEU A N 1
ATOM 568 C CA . LEU A 1 82 ? -7.750 7.360 -2.043 1.00 34.31 82 LEU A CA 1
ATOM 569 C C . LEU A 1 82 ? -6.558 7.864 -1.186 1.00 34.31 82 LEU A C 1
ATOM 571 O O . LEU A 1 82 ? -6.532 7.812 0.040 1.00 34.31 82 LEU A O 1
ATOM 575 N N . GLY A 1 83 ? -5.517 8.344 -1.885 1.00 49.47 83 GLY A N 1
ATOM 576 C CA . GLY A 1 83 ? -4.276 8.891 -1.317 1.00 49.47 83 GLY A CA 1
ATOM 577 C C . GLY A 1 83 ? -4.481 10.249 -0.635 1.00 49.47 83 GLY A C 1
ATOM 578 O O . GLY A 1 83 ? -5.444 10.947 -0.927 1.00 49.47 83 GLY A O 1
ATOM 579 N N . ALA A 1 84 ? -3.582 10.598 0.295 1.00 60.12 84 ALA A N 1
ATOM 580 C CA . ALA A 1 84 ? -3.788 11.622 1.337 1.00 60.12 84 ALA A CA 1
ATOM 581 C C . ALA A 1 84 ? -4.913 11.286 2.345 1.00 60.12 84 ALA A C 1
ATOM 583 O O . ALA A 1 84 ? -5.438 12.170 3.023 1.00 60.12 84 ALA A O 1
ATOM 584 N N . ALA A 1 85 ? -5.226 9.991 2.491 1.00 80.12 85 ALA A N 1
ATOM 585 C CA . ALA A 1 85 ? -6.301 9.469 3.331 1.00 80.12 85 ALA A CA 1
ATOM 586 C C . ALA A 1 85 ? -6.338 10.060 4.746 1.00 80.12 85 ALA A C 1
ATOM 588 O O . ALA A 1 85 ? -7.384 10.496 5.213 1.00 80.12 85 ALA A O 1
ATOM 589 N N . THR A 1 86 ? -5.189 10.114 5.422 1.00 86.94 86 THR A N 1
ATOM 590 C CA . THR A 1 86 ? -5.109 10.601 6.806 1.00 86.94 86 THR A CA 1
ATOM 591 C C . THR A 1 86 ? -5.396 12.096 6.912 1.00 86.94 86 THR A C 1
ATOM 593 O O . THR A 1 86 ? -6.024 12.529 7.874 1.00 86.94 86 THR A O 1
ATOM 596 N N . MET A 1 87 ? -4.982 12.890 5.920 1.00 89.75 87 MET A N 1
ATOM 597 C CA . MET A 1 87 ? -5.260 14.329 5.896 1.00 89.75 87 MET A CA 1
ATOM 598 C C . MET A 1 87 ? -6.747 14.594 5.656 1.00 89.75 87 MET A C 1
ATOM 600 O O . MET A 1 87 ? -7.330 15.421 6.351 1.00 89.75 87 MET A O 1
ATOM 604 N N . LEU A 1 88 ? -7.365 13.862 4.725 1.00 90.81 88 LEU A N 1
ATOM 605 C CA . LEU A 1 88 ? -8.800 13.960 4.445 1.00 90.81 88 LEU A CA 1
ATOM 606 C C . LEU A 1 88 ? -9.642 13.516 5.647 1.00 90.81 88 LEU A C 1
ATOM 608 O O . LEU A 1 88 ? -10.580 14.212 6.024 1.00 90.81 88 LEU A O 1
ATOM 612 N N . ALA A 1 89 ? -9.257 12.423 6.313 1.00 91.75 89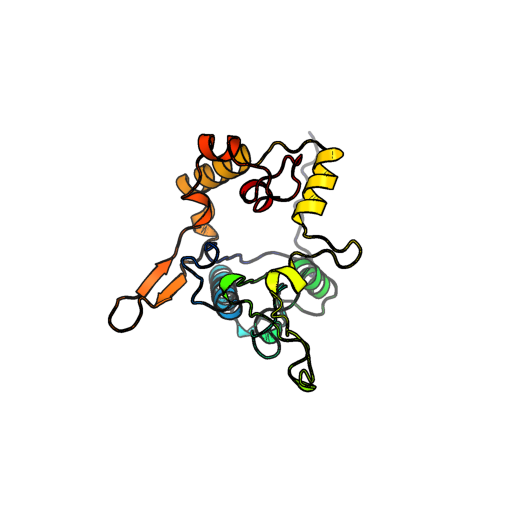 ALA A N 1
ATOM 613 C CA . ALA A 1 89 ? -9.899 11.971 7.545 1.00 91.75 89 ALA A CA 1
ATOM 614 C C . ALA A 1 89 ? -9.814 13.026 8.657 1.00 91.75 89 ALA A C 1
ATOM 616 O O . ALA A 1 89 ? -10.821 13.359 9.279 1.00 91.75 89 ALA A O 1
ATOM 617 N N . ALA A 1 90 ? -8.625 13.600 8.874 1.00 92.81 90 ALA A N 1
ATOM 618 C CA . ALA A 1 90 ? -8.433 14.649 9.869 1.00 92.81 90 ALA A CA 1
ATOM 619 C C . ALA A 1 90 ? -9.278 15.893 9.557 1.00 92.81 90 ALA A C 1
ATOM 621 O O . ALA A 1 90 ? -9.943 16.414 10.448 1.00 92.81 90 ALA A O 1
ATOM 622 N N . GLN A 1 91 ? -9.304 16.338 8.298 1.00 93.56 91 GLN A N 1
ATOM 623 C CA . GLN A 1 91 ? -10.142 17.457 7.863 1.00 93.56 91 GLN A CA 1
ATOM 624 C C . GLN A 1 91 ? -11.626 17.166 8.074 1.00 93.56 91 GLN A C 1
ATOM 626 O O . GLN A 1 91 ? -12.346 18.011 8.598 1.00 93.56 91 GLN A O 1
ATOM 631 N N . SER A 1 92 ? -12.077 15.963 7.724 1.00 94.56 92 SER A N 1
ATOM 632 C CA . SER A 1 92 ? -13.460 15.546 7.920 1.00 94.56 92 SER A CA 1
ATOM 633 C C . SER A 1 92 ? -13.887 15.601 9.390 1.00 94.56 92 SER A C 1
ATOM 635 O O . SER A 1 92 ? -15.008 16.025 9.680 1.00 94.56 92 SER A O 1
ATOM 637 N N . ILE A 1 93 ? -13.003 15.204 10.312 1.00 94.38 93 ILE A N 1
ATOM 638 C CA . ILE A 1 93 ? -13.256 15.272 11.758 1.00 94.38 93 ILE A CA 1
ATOM 639 C C . ILE A 1 93 ? -13.234 16.721 12.254 1.00 94.38 93 ILE A C 1
ATOM 641 O O . ILE A 1 93 ? -14.145 17.153 12.961 1.00 94.38 93 ILE A O 1
ATOM 645 N N . GLN A 1 94 ? -12.242 17.510 11.835 1.00 94.50 94 GLN A N 1
ATOM 646 C CA . GLN A 1 94 ? -12.109 18.922 12.219 1.00 94.50 94 GLN A CA 1
ATOM 647 C C . GLN A 1 94 ? -13.300 19.773 11.766 1.00 94.50 94 GLN A C 1
ATOM 649 O O . GLN A 1 94 ? -13.745 20.652 12.503 1.00 94.50 94 GLN A O 1
ATOM 654 N N . LEU A 1 95 ? -13.829 19.499 10.571 1.00 95.25 95 LEU A N 1
ATOM 655 C CA . LEU A 1 95 ? -15.005 20.169 10.010 1.00 95.25 95 LEU A CA 1
ATOM 656 C C . LEU A 1 95 ? -16.326 19.658 10.603 1.00 95.25 95 LEU A C 1
ATOM 658 O O . LEU A 1 95 ? -17.381 20.220 10.319 1.00 95.25 95 LEU A O 1
ATOM 662 N N . GLY A 1 96 ? -16.280 18.603 11.416 1.00 94.38 96 GLY A N 1
ATOM 663 C CA . GLY A 1 96 ? -17.447 17.988 12.032 1.00 94.38 96 GLY A CA 1
ATOM 664 C C . GLY A 1 96 ? -18.383 17.275 11.072 1.00 94.38 96 GLY A C 1
ATOM 665 O O . GLY A 1 96 ? -19.581 17.214 11.331 1.00 94.38 96 GLY A O 1
ATOM 666 N N . THR A 1 97 ? -17.837 16.766 9.966 1.00 96.00 97 THR A N 1
ATOM 667 C CA . THR A 1 97 ? -18.569 15.927 9.007 1.00 96.00 97 THR A CA 1
ATOM 668 C C . THR A 1 97 ? -18.670 14.482 9.488 1.00 96.00 97 THR A C 1
ATOM 670 O O . THR A 1 97 ? -19.708 13.866 9.295 1.00 96.00 97 THR A O 1
ATOM 673 N N . ASN A 1 98 ? -17.615 13.977 10.134 1.00 94.88 98 ASN A N 1
ATOM 674 C CA . ASN A 1 98 ? -17.559 12.640 10.722 1.00 94.88 98 ASN A CA 1
ATOM 675 C C . ASN A 1 98 ? -16.864 12.713 12.089 1.00 94.88 98 ASN A C 1
ATOM 677 O O . ASN A 1 98 ? -16.046 13.603 12.318 1.00 94.88 98 ASN A O 1
ATOM 681 N N . ASP A 1 99 ? -17.131 11.755 12.961 1.00 94.44 99 ASP A N 1
ATOM 682 C CA . ASP A 1 99 ? -16.504 11.587 14.268 1.00 94.44 99 ASP A CA 1
ATOM 683 C C . ASP A 1 99 ? -15.567 10.362 14.289 1.00 94.44 99 ASP A C 1
ATOM 685 O O . ASP A 1 99 ? -14.540 10.386 14.974 1.00 94.44 99 ASP A O 1
ATOM 689 N N . VAL A 1 100 ? -15.858 9.312 13.504 1.00 94.88 100 VAL A N 1
ATOM 690 C CA . VAL A 1 100 ? -15.022 8.097 13.420 1.00 94.88 100 VAL A CA 1
ATOM 691 C C . VAL A 1 100 ? -14.733 7.719 11.969 1.00 94.88 100 VAL A C 1
ATOM 693 O O . VAL A 1 100 ? -15.603 7.279 11.219 1.00 94.88 100 VAL A O 1
ATOM 696 N N . VAL A 1 101 ? -13.461 7.848 11.586 1.00 94.62 101 VAL A N 1
ATOM 697 C CA . VAL A 1 101 ? -12.983 7.633 10.214 1.00 94.62 101 VAL A CA 1
ATOM 698 C C . VAL A 1 101 ? -11.806 6.662 10.211 1.00 94.62 101 VAL A C 1
ATOM 700 O O . VAL A 1 101 ? -10.904 6.755 11.045 1.00 94.62 101 VAL A O 1
ATOM 703 N N . VAL A 1 102 ? -11.776 5.746 9.244 1.00 94.19 102 VAL A N 1
ATOM 704 C CA . VAL A 1 102 ? -10.607 4.894 8.982 1.00 94.19 102 VAL A CA 1
ATOM 705 C C . VAL A 1 102 ? -9.768 5.516 7.872 1.00 94.19 102 VAL A C 1
ATOM 707 O O . VAL A 1 102 ? -10.292 5.839 6.812 1.00 94.19 102 VAL A O 1
ATOM 710 N N . ALA A 1 103 ? -8.461 5.649 8.097 1.00 93.12 103 ALA A N 1
ATOM 711 C CA . ALA A 1 103 ? -7.503 6.181 7.130 1.00 93.12 103 ALA A CA 1
ATOM 712 C C . ALA A 1 103 ? -6.335 5.205 6.907 1.00 93.12 103 ALA A C 1
ATOM 714 O O . ALA A 1 103 ? -5.848 4.608 7.867 1.00 93.12 103 ALA A O 1
ATOM 715 N N . GLY A 1 104 ? -5.837 5.059 5.675 1.00 91.75 104 GLY A N 1
ATOM 716 C CA . GLY A 1 104 ? -4.648 4.238 5.415 1.00 91.75 104 GLY A CA 1
ATOM 717 C C . GLY A 1 104 ? -4.243 4.127 3.947 1.00 91.75 104 GLY A C 1
ATOM 718 O O . GLY A 1 104 ? -4.361 5.086 3.184 1.00 91.75 104 GLY A O 1
ATOM 719 N N . GLY A 1 105 ? -3.750 2.953 3.552 1.00 91.31 105 GLY A N 1
ATOM 720 C CA . GLY A 1 105 ? -3.382 2.639 2.174 1.00 91.31 105 GLY A CA 1
ATOM 721 C C . GLY A 1 105 ? -3.123 1.150 1.954 1.00 91.31 105 GLY A C 1
ATOM 722 O O . GLY A 1 105 ? -2.755 0.424 2.878 1.00 91.31 105 GLY A O 1
ATOM 723 N N . MET A 1 106 ? -3.347 0.693 0.727 1.00 92.69 106 MET A N 1
ATOM 724 C CA . MET A 1 106 ? -3.076 -0.662 0.260 1.00 92.69 106 MET A CA 1
ATOM 725 C C . MET A 1 106 ? -2.432 -0.610 -1.120 1.00 92.69 106 MET A C 1
ATOM 727 O O . MET A 1 106 ? -2.685 0.303 -1.899 1.00 92.69 106 MET A O 1
ATOM 731 N N . GLU A 1 107 ? -1.649 -1.633 -1.441 1.00 93.94 107 GLU A N 1
ATOM 732 C CA . GLU A 1 107 ? -1.102 -1.818 -2.779 1.00 93.94 107 GLU A CA 1
ATOM 733 C C . GLU A 1 107 ? -0.786 -3.306 -2.982 1.00 93.94 107 GLU A C 1
ATOM 735 O O . GLU A 1 107 ? -0.398 -4.002 -2.040 1.00 93.94 107 GLU A O 1
ATOM 740 N N . SER A 1 108 ? -0.951 -3.819 -4.202 1.00 95.69 108 SER A N 1
ATOM 741 C CA . SER A 1 108 ? -0.524 -5.180 -4.559 1.00 95.69 108 SER A CA 1
ATOM 742 C C . SER A 1 108 ? 0.106 -5.174 -5.941 1.00 95.69 108 SER A C 1
ATOM 744 O O . SER A 1 108 ? -0.500 -5.588 -6.927 1.00 95.69 108 SER A O 1
ATOM 746 N N . MET A 1 109 ? 1.362 -4.724 -6.000 1.00 94.88 109 MET A N 1
ATOM 747 C CA . MET A 1 109 ? 2.135 -4.619 -7.245 1.00 94.88 109 MET A CA 1
ATOM 748 C C . MET A 1 109 ? 2.203 -5.954 -8.002 1.00 94.88 109 MET A C 1
ATOM 750 O O . MET A 1 109 ? 2.165 -5.979 -9.226 1.00 94.88 109 MET A O 1
ATOM 754 N N . SER A 1 110 ? 2.234 -7.077 -7.275 1.00 95.88 110 SER A N 1
ATOM 755 C CA . SER A 1 110 ? 2.254 -8.431 -7.853 1.00 95.88 110 SER A CA 1
ATOM 756 C C . SER A 1 110 ? 1.008 -8.774 -8.679 1.00 95.88 110 SER A C 1
ATOM 758 O O . SER A 1 110 ? 1.089 -9.622 -9.561 1.00 95.88 110 SER A O 1
ATOM 760 N N . ASN A 1 111 ? -0.137 -8.144 -8.391 1.00 95.94 111 ASN A N 1
ATOM 761 C CA . ASN A 1 111 ? -1.416 -8.408 -9.061 1.00 95.94 111 ASN A CA 1
ATOM 762 C C . ASN A 1 111 ? -1.775 -7.354 -10.116 1.00 95.94 111 ASN A C 1
ATOM 764 O O . ASN A 1 111 ? -2.863 -7.412 -10.693 1.00 95.94 111 ASN A O 1
ATOM 768 N N . VAL A 1 112 ? -0.883 -6.396 -10.378 1.00 96.06 112 VAL A N 1
ATOM 769 C CA . VAL A 1 112 ? -1.126 -5.345 -11.366 1.00 96.06 112 VAL A CA 1
ATOM 770 C C . VAL A 1 112 ? -1.108 -5.966 -12.760 1.00 96.06 112 VAL A C 1
ATOM 772 O O . VAL A 1 112 ? -0.128 -6.618 -13.136 1.00 96.06 112 VAL A O 1
ATOM 775 N N . PRO A 1 113 ? -2.190 -5.815 -13.539 1.00 96.56 113 PRO A N 1
ATOM 776 C CA . PRO A 1 113 ? -2.281 -6.448 -14.840 1.00 96.56 113 PRO A CA 1
ATOM 777 C C . PRO A 1 113 ? -1.416 -5.713 -15.871 1.00 96.56 113 PRO A C 1
ATOM 779 O O . PRO A 1 113 ? -0.968 -4.579 -15.689 1.00 96.56 113 PRO A O 1
ATOM 782 N N . LYS A 1 114 ? -1.239 -6.367 -17.016 1.00 96.88 114 LYS A N 1
ATOM 783 C CA . LYS A 1 114 ? -0.799 -5.699 -18.238 1.00 96.88 114 LYS A CA 1
ATOM 784 C C . LYS A 1 114 ? -2.008 -5.157 -19.006 1.00 96.88 114 LYS A C 1
ATOM 786 O O . LYS A 1 114 ? -3.096 -5.728 -18.924 1.00 96.88 114 LYS A O 1
ATOM 791 N N . TYR A 1 115 ? -1.815 -4.102 -19.788 1.00 95.81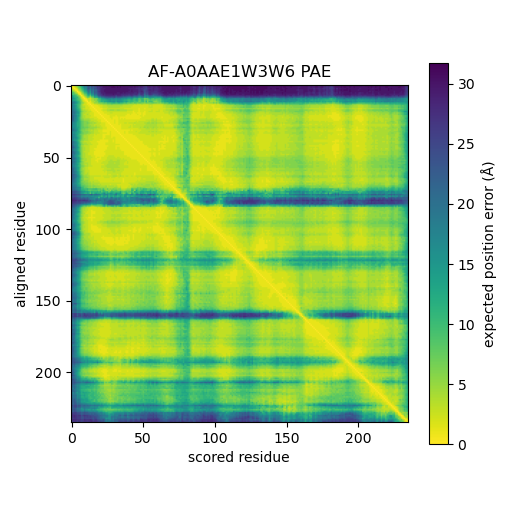 115 TYR A N 1
ATOM 792 C CA . TYR A 1 115 ? -2.854 -3.474 -20.603 1.00 95.81 115 TYR A CA 1
ATOM 793 C C . TYR A 1 115 ? -2.655 -3.762 -22.088 1.00 95.81 115 TYR A C 1
ATOM 795 O O . TYR A 1 115 ? -1.529 -3.826 -22.575 1.00 95.81 115 TYR A O 1
ATOM 803 N N . LEU A 1 116 ? -3.767 -3.861 -22.814 1.00 94.50 116 LEU A N 1
ATOM 804 C CA . LEU A 1 116 ? -3.806 -3.885 -24.274 1.00 94.50 116 LEU A CA 1
ATOM 805 C C . LEU A 1 116 ? -4.686 -2.718 -24.736 1.00 94.50 116 LEU A C 1
ATOM 807 O O . LEU A 1 116 ? -5.912 -2.798 -24.649 1.00 94.50 116 LEU A O 1
ATOM 811 N N . SER A 1 117 ? -4.072 -1.610 -25.158 1.00 87.56 117 SER A N 1
ATOM 812 C CA . SER A 1 117 ? -4.778 -0.333 -25.367 1.00 87.56 117 SER A CA 1
ATOM 813 C C . SER A 1 117 ? -5.806 -0.393 -26.499 1.00 87.56 117 SER A C 1
ATOM 815 O O . SER A 1 117 ? -6.931 0.085 -26.348 1.00 87.56 117 SER A O 1
ATOM 817 N N . GLU A 1 118 ? -5.462 -1.060 -27.601 1.00 88.31 118 GLU A N 1
ATOM 818 C CA . GLU A 1 118 ? -6.304 -1.114 -28.801 1.00 88.31 118 GLU A CA 1
ATOM 819 C C . GLU A 1 118 ? -7.314 -2.270 -28.794 1.00 88.31 118 GLU A C 1
ATOM 821 O O . GLU A 1 118 ? -8.016 -2.486 -29.782 1.00 88.31 118 GLU A O 1
ATOM 826 N N . ALA A 1 119 ? -7.466 -2.985 -27.672 1.00 89.38 119 ALA A N 1
ATOM 827 C CA . ALA A 1 119 ? -8.299 -4.188 -27.585 1.00 89.38 119 ALA A CA 1
ATOM 828 C C . ALA A 1 119 ? -9.757 -3.979 -28.042 1.00 89.38 119 ALA A C 1
ATOM 830 O O . ALA A 1 119 ? -10.369 -4.895 -28.585 1.00 89.38 119 ALA A O 1
ATOM 831 N N . ARG A 1 120 ? -10.330 -2.780 -27.844 1.00 90.69 120 ARG A N 1
ATOM 832 C CA . ARG A 1 120 ? -11.715 -2.481 -28.263 1.00 90.69 120 ARG A CA 1
ATOM 833 C C . ARG A 1 120 ? -11.862 -2.204 -29.757 1.00 90.69 120 ARG A C 1
ATOM 835 O O . ARG A 1 120 ? -12.907 -2.518 -30.314 1.00 90.69 120 ARG A O 1
ATOM 842 N N . LYS A 1 121 ? -10.870 -1.564 -30.381 1.00 88.44 121 LYS A N 1
ATOM 843 C CA . LYS A 1 121 ? -10.913 -1.189 -31.806 1.00 88.44 121 LYS A CA 1
ATOM 844 C C . LYS A 1 121 ? -10.343 -2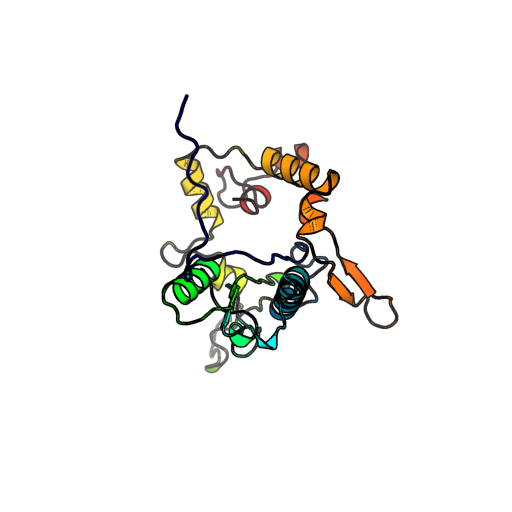.288 -32.702 1.00 88.44 121 LYS A C 1
ATOM 846 O O . LYS A 1 121 ? -10.712 -2.366 -33.871 1.00 88.44 121 LYS A O 1
ATOM 851 N N . GLY A 1 122 ? -9.490 -3.141 -32.139 1.00 84.88 122 GLY A N 1
ATOM 852 C CA . GLY A 1 122 ? -8.706 -4.119 -32.873 1.00 84.88 122 GLY A CA 1
ATOM 853 C C . GLY A 1 122 ? -7.537 -3.470 -33.614 1.00 84.88 122 GLY A C 1
ATOM 854 O O . GLY A 1 122 ? -7.552 -2.283 -33.941 1.00 84.88 122 GLY A O 1
ATOM 855 N N . SER A 1 123 ? -6.519 -4.276 -33.894 1.00 87.50 123 SER A N 1
ATOM 856 C CA . SER A 1 123 ? -5.340 -3.874 -34.656 1.00 87.50 123 SER A CA 1
ATOM 857 C C . SER A 1 123 ? -5.443 -4.414 -36.075 1.00 87.50 123 SER A C 1
ATOM 859 O O . SER A 1 123 ? -5.503 -5.624 -36.289 1.00 87.50 123 SER A O 1
ATOM 861 N N . ARG A 1 124 ? -5.551 -3.519 -37.064 1.00 87.81 124 ARG A N 1
ATOM 862 C CA . ARG A 1 124 ? -5.786 -3.916 -38.464 1.00 87.81 124 ARG A CA 1
ATOM 863 C C . ARG A 1 124 ? -4.528 -4.474 -39.137 1.00 87.81 124 ARG A C 1
ATOM 865 O O . ARG A 1 124 ? -4.639 -5.379 -39.958 1.00 87.81 124 ARG A O 1
ATOM 872 N N . LEU A 1 125 ? -3.364 -3.895 -38.849 1.00 89.69 125 LEU A N 1
ATOM 873 C CA . LEU A 1 125 ? -2.064 -4.289 -39.394 1.00 89.69 125 LEU A CA 1
ATOM 874 C C . LEU A 1 125 ? -0.955 -3.688 -38.518 1.00 89.69 125 LEU A C 1
ATOM 876 O O . LEU A 1 125 ? -0.997 -2.493 -38.240 1.00 89.69 125 LEU A O 1
ATOM 880 N N . GLY A 1 126 ? 0.041 -4.489 -38.138 1.00 87.75 126 GLY A N 1
ATOM 881 C CA . GLY A 1 126 ? 1.154 -4.068 -37.279 1.00 87.75 126 GLY A CA 1
ATOM 882 C C . GLY A 1 126 ? 1.288 -4.939 -36.031 1.00 87.75 126 GLY A C 1
ATOM 883 O O . GLY A 1 126 ? 0.559 -5.915 -35.865 1.00 87.75 126 GLY A O 1
ATOM 884 N N . HIS A 1 127 ? 2.255 -4.609 -35.177 1.00 90.81 127 HIS A N 1
ATOM 885 C CA . HIS A 1 127 ? 2.436 -5.278 -33.890 1.00 90.81 127 HIS A CA 1
ATOM 886 C C . HIS A 1 127 ? 1.631 -4.575 -32.803 1.00 90.81 127 HIS A C 1
ATOM 888 O O . HIS A 1 127 ? 1.675 -3.350 -32.696 1.00 90.81 127 HIS A O 1
ATOM 894 N N . ASP A 1 128 ? 0.971 -5.364 -31.962 1.00 90.31 128 ASP A N 1
ATOM 895 C CA . ASP A 1 128 ? 0.370 -4.867 -30.730 1.00 90.31 128 ASP A CA 1
ATOM 896 C C . ASP A 1 128 ? 1.404 -4.800 -29.610 1.00 90.31 128 ASP A C 1
ATOM 898 O O . ASP A 1 128 ? 2.338 -5.605 -29.544 1.00 90.31 128 ASP A O 1
ATOM 902 N N . SER A 1 129 ? 1.215 -3.845 -28.701 1.00 91.50 129 SER A N 1
ATOM 903 C CA . SER A 1 129 ? 2.016 -3.709 -27.492 1.00 91.50 129 SER A CA 1
ATOM 904 C C . SER A 1 129 ? 1.194 -4.065 -26.257 1.00 91.50 129 SER A C 1
ATOM 906 O O . SER A 1 129 ? 0.030 -3.691 -26.106 1.00 91.50 129 SER A O 1
ATOM 908 N N . VAL A 1 130 ? 1.831 -4.807 -25.356 1.00 94.81 130 VAL A N 1
ATOM 909 C CA . VAL A 1 130 ? 1.291 -5.127 -24.038 1.00 94.81 130 VAL A CA 1
ATOM 910 C C . VAL A 1 130 ? 2.000 -4.235 -23.029 1.00 94.81 130 VAL A C 1
ATOM 912 O O . VAL A 1 130 ? 3.205 -4.362 -22.810 1.00 94.81 130 VAL A O 1
ATOM 915 N N . VAL A 1 131 ? 1.257 -3.306 -22.440 1.00 95.19 131 VAL A N 1
ATOM 916 C CA . VAL A 1 131 ? 1.793 -2.269 -21.555 1.00 95.19 131 VAL A CA 1
ATOM 917 C C . VAL A 1 131 ? 1.818 -2.783 -20.120 1.00 95.19 131 VAL A C 1
ATOM 919 O O . VAL A 1 131 ? 0.846 -3.355 -19.639 1.00 95.19 131 VAL A O 1
ATOM 922 N N . ASP A 1 132 ? 2.928 -2.593 -19.416 1.00 96.19 132 ASP A N 1
ATOM 923 C CA . ASP A 1 132 ? 3.001 -2.878 -17.984 1.00 96.19 132 ASP A CA 1
ATOM 924 C C . ASP A 1 132 ? 2.267 -1.796 -17.186 1.00 96.19 132 ASP A C 1
ATOM 926 O O . ASP A 1 132 ? 2.651 -0.629 -17.254 1.00 96.19 132 ASP A O 1
ATOM 930 N N . GLY A 1 133 ? 1.221 -2.175 -16.443 1.00 94.62 133 GLY A N 1
ATOM 931 C CA . GLY A 1 133 ? 0.427 -1.222 -15.671 1.00 94.62 133 GLY A CA 1
ATOM 932 C C . GLY A 1 133 ? 1.176 -0.587 -14.503 1.00 94.62 133 GLY A C 1
ATOM 933 O O . GLY A 1 133 ? 0.973 0.587 -14.215 1.00 94.62 133 GLY A O 1
ATOM 934 N N . MET A 1 134 ? 2.105 -1.313 -13.879 1.00 93.88 134 MET A N 1
ATOM 935 C CA . MET A 1 134 ? 2.930 -0.790 -12.790 1.00 93.88 134 MET A CA 1
ATOM 936 C C . MET A 1 134 ? 3.886 0.281 -13.309 1.00 93.88 134 MET A C 1
ATOM 938 O O . MET A 1 134 ? 4.017 1.338 -12.694 1.00 93.88 134 MET A O 1
ATOM 942 N N . LEU A 1 135 ? 4.523 0.036 -14.458 1.00 92.31 135 LEU A N 1
ATOM 943 C CA . LEU A 1 135 ? 5.327 1.066 -15.109 1.00 92.31 135 LEU A CA 1
ATOM 944 C C . LEU A 1 135 ? 4.449 2.240 -15.531 1.00 92.31 135 LEU A C 1
ATOM 946 O O . LEU A 1 135 ? 4.716 3.362 -15.119 1.00 92.31 135 LEU A O 1
ATOM 950 N N . LYS A 1 136 ? 3.392 1.981 -16.304 1.00 92.81 136 LYS A N 1
ATOM 951 C CA . LYS A 1 136 ? 2.583 3.025 -16.938 1.00 92.81 136 LYS A CA 1
ATOM 952 C C . LYS A 1 136 ? 1.902 3.961 -15.942 1.00 92.81 136 LYS A C 1
ATOM 954 O O . LYS A 1 136 ? 1.912 5.166 -16.181 1.00 92.81 136 LYS A O 1
ATOM 959 N N . ASP A 1 137 ? 1.326 3.418 -14.873 1.00 91.50 137 ASP A N 1
ATOM 960 C CA . ASP A 1 137 ? 0.477 4.189 -13.958 1.00 91.50 137 ASP A CA 1
ATOM 961 C C . ASP A 1 137 ? 1.170 4.543 -12.636 1.00 91.50 137 ASP A C 1
ATOM 963 O O . ASP A 1 137 ? 0.682 5.409 -11.914 1.00 91.50 137 ASP A O 1
ATOM 967 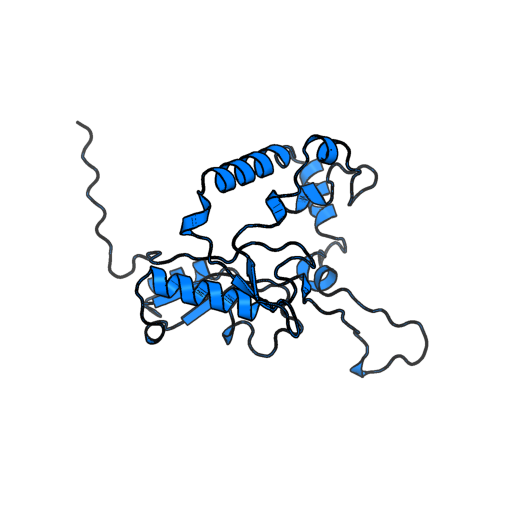N N . GLY A 1 138 ? 2.285 3.884 -12.294 1.00 89.31 138 GLY A N 1
ATOM 968 C CA . GLY A 1 138 ? 2.947 4.066 -10.997 1.00 89.31 138 GLY A CA 1
ATOM 969 C C . GLY A 1 138 ? 4.383 4.574 -11.062 1.00 89.31 138 GLY A C 1
ATOM 970 O O . GLY A 1 138 ? 4.802 5.317 -10.179 1.00 89.31 138 GLY A O 1
ATOM 971 N N . LEU A 1 139 ? 5.159 4.166 -12.070 1.00 91.69 139 LEU A N 1
ATOM 972 C CA . LEU A 1 139 ? 6.615 4.356 -12.077 1.00 91.69 139 LEU A CA 1
ATOM 973 C C . LEU A 1 139 ? 7.134 5.141 -13.285 1.00 91.69 139 LEU A C 1
ATOM 975 O O . LEU A 1 139 ? 8.349 5.195 -13.476 1.00 91.69 139 LEU A O 1
ATOM 979 N N . TRP A 1 140 ? 6.257 5.737 -14.090 1.00 92.50 140 TRP A N 1
ATOM 980 C CA . TRP A 1 140 ? 6.625 6.514 -15.273 1.00 92.50 140 TRP A CA 1
ATOM 981 C C . TRP A 1 140 ? 6.208 7.970 -15.123 1.00 92.50 140 TRP A C 1
ATOM 983 O O . TRP A 1 140 ? 5.059 8.266 -14.795 1.00 92.50 140 TRP A O 1
ATOM 993 N N . ASP A 1 141 ? 7.143 8.884 -15.368 1.00 90.62 141 ASP A N 1
ATOM 994 C CA . ASP A 1 141 ? 6.857 10.309 -15.356 1.00 90.62 141 ASP A CA 1
ATOM 995 C C . ASP A 1 141 ? 6.081 10.692 -16.615 1.00 90.62 141 ASP A C 1
ATOM 997 O O . ASP A 1 141 ? 6.524 10.455 -17.740 1.00 90.62 141 ASP A O 1
ATOM 1001 N N . VAL A 1 142 ? 4.913 11.299 -16.424 1.00 91.44 142 VAL A N 1
ATOM 1002 C CA . VAL A 1 142 ? 4.008 11.638 -17.528 1.00 91.44 142 VAL A CA 1
ATOM 1003 C C . VAL A 1 142 ? 4.572 12.753 -18.413 1.00 91.44 142 VAL A C 1
ATOM 1005 O O . VAL A 1 142 ? 4.275 12.786 -19.605 1.00 91.44 142 VAL A O 1
ATOM 1008 N N . TYR A 1 143 ? 5.361 13.670 -17.852 1.00 94.69 143 TYR A N 1
ATOM 1009 C CA . TYR A 1 143 ? 5.761 14.903 -18.534 1.00 94.69 143 TYR A CA 1
ATOM 1010 C C . TYR A 1 143 ? 7.100 14.774 -19.254 1.00 94.69 143 TYR A C 1
ATOM 1012 O O . TYR A 1 143 ? 7.288 15.350 -20.322 1.00 94.69 143 TYR A O 1
ATOM 1020 N N . ASN A 1 144 ? 8.026 14.029 -18.660 1.00 92.88 144 ASN A N 1
ATOM 1021 C CA . ASN A 1 144 ? 9.401 13.894 -19.117 1.00 92.88 144 ASN A CA 1
ATOM 1022 C C . ASN A 1 144 ? 9.676 12.547 -19.802 1.00 92.88 144 ASN A C 1
ATOM 1024 O O . ASN A 1 144 ? 10.771 12.354 -20.324 1.00 92.88 144 ASN A O 1
ATOM 1028 N N . ASP A 1 145 ? 8.695 11.640 -19.813 1.00 93.44 145 ASP A N 1
ATOM 1029 C CA . ASP A 1 145 ? 8.737 10.351 -20.509 1.00 93.44 145 ASP A CA 1
ATOM 1030 C C . ASP A 1 145 ? 9.920 9.453 -20.098 1.00 93.44 145 ASP A C 1
ATOM 1032 O O . ASP A 1 145 ? 10.657 8.915 -20.924 1.00 93.44 145 ASP A O 1
ATOM 1036 N N . PHE A 1 146 ? 10.115 9.285 -18.788 1.00 92.19 146 PHE A N 1
ATOM 1037 C CA . PHE A 1 146 ? 11.084 8.338 -18.239 1.00 92.19 146 PHE A CA 1
ATOM 1038 C C . PHE A 1 146 ? 10.633 7.741 -16.904 1.00 92.19 146 PHE A C 1
ATOM 1040 O O . PHE A 1 146 ? 9.767 8.273 -16.212 1.00 92.19 146 PHE A O 1
ATOM 1047 N N . GLY A 1 147 ? 11.245 6.624 -16.508 1.00 89.12 147 GLY A N 1
ATOM 1048 C CA . GLY A 1 147 ? 10.932 5.963 -15.242 1.00 89.12 147 GLY A CA 1
ATOM 1049 C C . GLY A 1 147 ? 11.412 6.741 -14.010 1.00 89.12 147 GLY A C 1
ATOM 1050 O O . GLY A 1 147 ? 12.450 7.401 -14.054 1.00 89.12 147 GLY A O 1
ATOM 1051 N N . MET A 1 148 ? 10.729 6.582 -12.873 1.00 88.50 148 MET A N 1
ATOM 1052 C CA . MET A 1 148 ? 11.034 7.265 -11.601 1.00 88.50 148 MET A CA 1
ATOM 1053 C C . MET A 1 148 ? 12.488 7.104 -11.129 1.00 88.50 148 MET A C 1
ATOM 1055 O O . MET A 1 148 ? 13.030 7.982 -10.463 1.00 88.50 148 MET A O 1
ATOM 1059 N N . GLY A 1 149 ? 13.173 6.026 -11.517 1.00 86.31 149 GLY A N 1
ATOM 1060 C CA . GLY A 1 149 ? 14.599 5.871 -11.221 1.00 86.31 149 GLY A CA 1
ATOM 1061 C C . GLY A 1 149 ? 15.488 6.924 -11.864 1.00 86.31 149 GLY A C 1
ATOM 1062 O O . GLY A 1 149 ? 16.479 7.329 -11.268 1.00 86.31 149 GLY A O 1
ATOM 1063 N N . VAL A 1 150 ? 15.106 7.436 -13.032 1.00 88.69 150 VAL A N 1
ATOM 1064 C CA . VAL A 1 150 ? 15.794 8.558 -13.672 1.00 88.69 150 VAL A CA 1
ATOM 1065 C C . VAL A 1 150 ? 15.514 9.861 -12.916 1.00 88.69 150 VAL A C 1
ATOM 1067 O O . VAL A 1 150 ? 16.451 10.634 -12.732 1.00 88.69 150 VAL A O 1
ATOM 1070 N N . CYS A 1 151 ? 14.295 10.076 -12.390 1.00 86.81 151 CYS A N 1
ATOM 1071 C CA . CYS A 1 151 ? 14.013 11.194 -11.471 1.00 86.81 151 CYS A CA 1
ATOM 1072 C C . CYS A 1 151 ? 14.968 11.157 -10.270 1.00 86.81 151 CYS A C 1
ATOM 1074 O O . CYS A 1 151 ? 15.552 12.172 -9.893 1.00 86.81 151 CYS A O 1
ATOM 1076 N N . ALA A 1 152 ? 15.141 9.973 -9.678 1.00 85.44 152 ALA A N 1
ATOM 1077 C CA . ALA A 1 152 ? 15.996 9.791 -8.516 1.00 85.44 152 ALA A CA 1
ATOM 1078 C C . ALA A 1 152 ? 17.480 10.043 -8.847 1.00 85.44 152 ALA A C 1
ATOM 1080 O O . ALA A 1 152 ? 18.184 10.652 -8.044 1.00 85.44 152 ALA A O 1
ATOM 1081 N N . GLU A 1 153 ? 17.952 9.654 -10.037 1.00 85.44 153 GLU A N 1
ATOM 1082 C CA . GLU A 1 153 ? 19.310 9.981 -10.504 1.00 85.44 153 GLU A CA 1
ATOM 1083 C C . GLU A 1 153 ? 19.497 11.496 -10.677 1.00 85.44 153 GLU A C 1
ATOM 1085 O O . GLU A 1 153 ? 20.505 12.041 -10.241 1.00 85.44 153 GLU A O 1
ATOM 1090 N N . LEU A 1 154 ? 18.514 12.203 -11.248 1.00 87.19 154 LEU A N 1
ATOM 1091 C CA . LEU A 1 154 ? 18.559 13.669 -11.375 1.00 87.19 154 LEU A CA 1
ATOM 1092 C C . LEU A 1 154 ? 18.627 14.360 -10.004 1.00 87.19 154 LEU A C 1
ATOM 1094 O O . LEU A 1 154 ? 19.353 15.336 -9.833 1.00 87.19 154 LEU A O 1
ATOM 1098 N N . CYS A 1 155 ? 17.913 13.829 -9.009 1.00 85.06 155 CYS A N 1
ATOM 1099 C CA . CYS A 1 155 ? 18.013 14.293 -7.626 1.00 85.06 155 CYS A CA 1
ATOM 1100 C C . CYS A 1 155 ? 19.415 14.034 -7.047 1.00 85.06 155 CYS A C 1
ATOM 1102 O O . CYS A 1 155 ? 20.003 14.918 -6.424 1.00 85.06 155 CYS A O 1
ATOM 1104 N N . ALA A 1 156 ? 19.987 12.853 -7.298 1.00 83.00 156 ALA A N 1
ATOM 1105 C CA . ALA A 1 156 ? 21.323 12.478 -6.835 1.00 83.00 156 ALA A CA 1
ATOM 1106 C C . ALA A 1 156 ? 22.457 13.305 -7.471 1.00 83.00 156 ALA A C 1
ATOM 1108 O O . ALA A 1 156 ? 23.515 13.469 -6.868 1.00 83.00 156 ALA A O 1
ATOM 1109 N N . GLU A 1 157 ? 22.253 13.845 -8.673 1.00 82.69 157 GLU A N 1
ATOM 1110 C CA . GLU A 1 157 ? 23.197 14.775 -9.306 1.00 82.69 157 GLU A CA 1
ATOM 1111 C C . GLU A 1 157 ? 23.263 16.120 -8.562 1.00 82.69 157 GLU A C 1
ATOM 1113 O O . GLU A 1 157 ? 24.309 16.770 -8.542 1.00 82.69 157 GLU A O 1
ATOM 1118 N N . GLN A 1 158 ? 22.163 16.531 -7.927 1.00 78.81 158 GLN A N 1
ATOM 1119 C CA . GLN A 1 158 ? 22.039 17.818 -7.233 1.00 78.81 158 GLN A CA 1
ATOM 1120 C C . GLN A 1 158 ? 22.212 17.701 -5.709 1.00 78.81 158 GLN A C 1
ATOM 1122 O O . GLN A 1 158 ? 22.521 18.690 -5.038 1.00 78.81 158 GLN A O 1
ATOM 1127 N N . HIS A 1 159 ? 22.038 16.501 -5.148 1.00 75.94 159 HIS A N 1
ATOM 1128 C CA . HIS A 1 159 ? 22.005 16.243 -3.709 1.00 75.94 159 HIS A CA 1
ATOM 1129 C C . HIS A 1 159 ? 22.725 14.939 -3.325 1.00 75.94 159 HIS A C 1
ATOM 1131 O O . HIS A 1 159 ? 22.840 14.002 -4.105 1.00 75.94 159 HIS A O 1
ATOM 1137 N N . ILE A 1 160 ? 23.209 14.844 -2.081 1.00 64.12 160 ILE A N 1
ATOM 1138 C CA . ILE A 1 160 ? 23.980 13.678 -1.619 1.00 64.12 160 ILE A CA 1
ATOM 1139 C C . ILE A 1 160 ? 23.053 12.488 -1.323 1.00 64.12 160 ILE A C 1
ATOM 1141 O O . ILE A 1 160 ? 22.251 12.533 -0.393 1.00 64.12 160 ILE A O 1
ATOM 1145 N N . THR A 1 161 ? 23.253 11.371 -2.023 1.00 58.72 161 THR A N 1
ATOM 1146 C CA . THR A 1 161 ? 22.567 10.090 -1.788 1.00 58.72 161 THR A CA 1
ATOM 1147 C C . THR A 1 161 ? 23.458 9.109 -1.016 1.00 58.72 161 THR A C 1
ATOM 1149 O O . THR A 1 161 ? 24.188 8.291 -1.573 1.00 58.72 161 THR A O 1
ATOM 1152 N N . ARG A 1 162 ? 23.430 9.167 0.321 1.00 56.47 162 ARG A N 1
ATOM 1153 C CA . ARG A 1 162 ? 24.056 8.145 1.185 1.00 56.47 162 ARG A CA 1
ATOM 1154 C C . ARG A 1 162 ? 23.098 7.775 2.316 1.00 56.47 162 ARG A C 1
ATOM 1156 O O . ARG A 1 162 ? 22.914 8.564 3.231 1.00 56.47 162 ARG A O 1
ATOM 1163 N N . GLY A 1 163 ? 22.496 6.582 2.263 1.00 70.25 163 GLY A N 1
ATOM 1164 C CA . GLY A 1 163 ? 21.551 6.156 3.310 1.00 70.25 163 GLY A CA 1
ATOM 1165 C C . GLY A 1 163 ? 21.001 4.728 3.229 1.00 70.25 163 GLY A C 1
ATOM 1166 O O . GLY A 1 163 ? 20.558 4.206 4.246 1.00 70.25 163 GLY A O 1
ATOM 1167 N N . ALA A 1 164 ? 21.077 4.049 2.076 1.00 78.12 164 ALA A N 1
ATOM 1168 C CA . ALA A 1 164 ? 20.426 2.743 1.897 1.00 78.12 164 ALA A CA 1
ATOM 1169 C C . ALA A 1 164 ? 20.916 1.657 2.878 1.00 78.12 164 ALA A C 1
ATOM 1171 O O . ALA A 1 164 ? 20.101 0.984 3.500 1.00 78.12 164 ALA A O 1
ATOM 1172 N N . VAL A 1 165 ? 22.237 1.519 3.078 1.00 84.62 165 VAL A N 1
ATOM 1173 C CA . VAL A 1 165 ? 22.801 0.550 4.045 1.00 84.62 165 VAL A CA 1
ATOM 1174 C C . VAL A 1 165 ? 22.303 0.836 5.461 1.00 84.62 165 VAL A C 1
ATOM 1176 O O . VAL A 1 165 ? 21.826 -0.068 6.134 1.00 84.62 165 VAL A O 1
ATOM 1179 N N . GLN A 1 166 ? 22.347 2.104 5.876 1.00 87.44 166 GLN A N 1
ATOM 1180 C CA . GLN A 1 166 ? 21.897 2.511 7.203 1.00 87.44 166 GLN A CA 1
ATOM 1181 C C . GLN A 1 166 ? 20.391 2.275 7.393 1.00 87.44 166 GLN A C 1
ATOM 1183 O O . GLN A 1 166 ? 19.964 1.905 8.484 1.00 87.44 166 GLN A O 1
ATOM 1188 N N . SER A 1 167 ? 19.583 2.468 6.347 1.00 87.56 167 SER A N 1
ATOM 1189 C CA . SER A 1 167 ? 18.147 2.173 6.371 1.00 87.56 167 SER A CA 1
ATOM 1190 C C . SER A 1 167 ? 17.887 0.683 6.623 1.00 87.56 167 SER A C 1
ATOM 1192 O O . SER A 1 167 ? 17.160 0.337 7.554 1.00 87.56 167 SER A O 1
ATOM 1194 N N . PHE A 1 168 ? 18.563 -0.207 5.886 1.00 88.50 168 PHE A N 1
ATOM 1195 C CA . PHE A 1 168 ? 18.463 -1.654 6.105 1.00 88.50 168 PHE A CA 1
ATOM 1196 C C . PHE A 1 168 ? 18.953 -2.078 7.492 1.00 88.50 168 PHE A C 1
ATOM 1198 O O . PHE A 1 168 ? 18.278 -2.864 8.150 1.00 88.50 168 PHE A O 1
ATOM 1205 N N . GLU A 1 169 ? 20.084 -1.547 7.962 1.00 90.38 169 GLU A N 1
ATOM 1206 C CA . GLU A 1 169 ? 20.604 -1.835 9.306 1.00 90.38 169 GLU A CA 1
ATOM 1207 C C . GLU A 1 169 ? 19.600 -1.434 10.396 1.00 90.38 169 GLU A C 1
ATOM 1209 O O . GLU A 1 169 ? 19.344 -2.217 11.309 1.00 90.38 169 GLU A O 1
ATOM 1214 N N . ARG A 1 170 ? 18.968 -0.257 10.275 1.00 92.38 170 ARG A N 1
ATOM 1215 C CA . ARG A 1 170 ? 17.907 0.184 11.197 1.00 92.38 170 ARG A CA 1
ATOM 1216 C C . ARG A 1 170 ? 16.672 -0.710 11.123 1.00 92.38 170 ARG A C 1
ATOM 1218 O O . ARG A 1 170 ? 16.128 -1.060 12.165 1.00 92.38 170 ARG A O 1
ATOM 1225 N N . GLY A 1 171 ? 16.241 -1.085 9.919 1.00 91.62 171 GLY A N 1
ATOM 1226 C CA . GLY A 1 171 ? 15.097 -1.975 9.722 1.00 91.62 171 GLY A CA 1
ATOM 1227 C C . GLY A 1 171 ? 15.331 -3.361 10.325 1.00 91.62 171 GLY A C 1
ATOM 1228 O O . GLY A 1 171 ? 14.474 -3.872 11.042 1.00 91.62 171 GLY A O 1
ATOM 1229 N N . ILE A 1 172 ? 16.508 -3.947 10.094 1.00 91.50 172 ILE A N 1
ATOM 1230 C CA . ILE A 1 172 ? 16.909 -5.234 10.678 1.00 91.50 172 ILE A CA 1
ATOM 1231 C C . ILE A 1 172 ? 16.963 -5.128 12.200 1.00 91.50 172 ILE A C 1
ATOM 1233 O O . ILE A 1 172 ? 16.361 -5.959 12.871 1.00 91.50 172 ILE A O 1
ATOM 1237 N N . ALA A 1 173 ? 17.594 -4.083 12.743 1.00 93.50 173 ALA A N 1
ATOM 1238 C CA . ALA A 1 173 ? 17.655 -3.873 14.185 1.00 93.50 173 ALA A CA 1
ATOM 1239 C C . ALA A 1 173 ? 16.255 -3.756 14.812 1.00 93.50 173 ALA A C 1
ATOM 1241 O O . ALA A 1 173 ? 15.991 -4.415 15.811 1.00 93.50 173 ALA A O 1
ATOM 1242 N N . ALA A 1 174 ? 15.347 -2.982 14.202 1.00 93.44 174 ALA A N 1
ATOM 1243 C CA . ALA A 1 174 ? 13.966 -2.825 14.665 1.00 93.44 174 ALA A CA 1
ATOM 1244 C C . ALA A 1 174 ? 13.164 -4.135 14.597 1.00 93.44 174 ALA A C 1
ATOM 1246 O O . ALA A 1 174 ? 12.356 -4.427 15.481 1.00 93.44 174 ALA A O 1
ATOM 1247 N N . LYS A 1 175 ? 13.393 -4.943 13.558 1.00 91.06 175 LYS A N 1
ATOM 1248 C CA . LYS A 1 175 ? 12.800 -6.276 13.432 1.00 91.06 175 LYS A CA 1
ATOM 1249 C C . LYS A 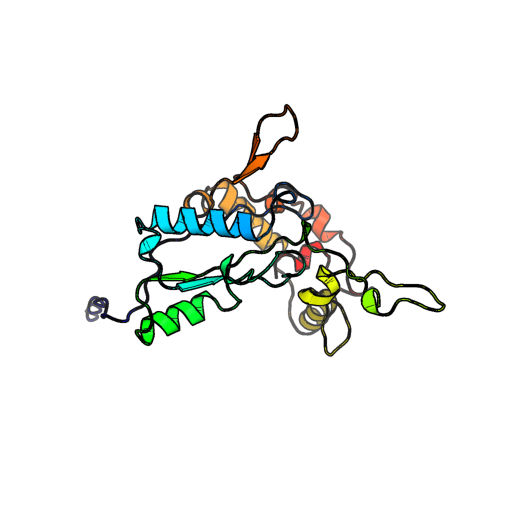1 175 ? 13.315 -7.203 14.536 1.00 91.06 175 LYS A C 1
ATOM 1251 O O . LYS A 1 175 ? 12.509 -7.813 15.232 1.00 91.06 175 LYS A O 1
ATOM 1256 N N . ASP A 1 176 ? 14.629 -7.273 14.724 1.00 92.62 176 ASP A N 1
ATOM 1257 C CA . ASP A 1 176 ? 15.271 -8.175 15.685 1.00 92.62 176 ASP A CA 1
ATOM 1258 C C . ASP A 1 176 ? 14.960 -7.784 17.142 1.00 92.62 176 ASP A C 1
ATOM 1260 O O . ASP A 1 176 ? 14.853 -8.653 18.006 1.00 92.62 176 ASP A O 1
ATOM 1264 N N . SER A 1 177 ? 14.736 -6.494 17.422 1.00 95.50 177 SER A N 1
ATOM 1265 C CA . SER A 1 177 ? 14.263 -6.008 18.726 1.00 95.50 177 SER A CA 1
ATOM 1266 C C . SER A 1 177 ? 12.752 -6.155 18.937 1.00 95.50 177 SER A C 1
ATOM 1268 O O . SER A 1 177 ? 12.250 -5.780 19.996 1.00 95.50 177 SER A O 1
ATOM 1270 N N . GLY A 1 178 ? 12.006 -6.653 17.946 1.00 93.69 178 GLY A N 1
ATOM 1271 C CA . GLY A 1 178 ? 10.553 -6.807 18.020 1.00 93.69 178 GLY A CA 1
ATOM 1272 C C . GLY A 1 178 ? 9.775 -5.487 17.976 1.00 93.69 178 GLY A C 1
ATOM 1273 O O . GLY A 1 178 ? 8.594 -5.469 18.327 1.00 93.69 178 GLY A O 1
ATOM 1274 N N . SER A 1 179 ? 10.383 -4.387 17.522 1.00 94.31 179 SER A N 1
ATOM 1275 C CA . SER A 1 179 ? 9.759 -3.056 17.486 1.00 94.31 179 SER A CA 1
ATOM 1276 C C . SER A 1 179 ? 8.555 -2.967 16.546 1.00 94.31 179 SER A C 1
ATOM 1278 O O . SER A 1 179 ? 7.740 -2.067 16.713 1.00 94.31 179 SER A O 1
ATOM 1280 N N . PHE A 1 180 ? 8.407 -3.904 15.604 1.00 93.62 180 PHE A N 1
ATOM 1281 C CA . PHE A 1 180 ? 7.252 -3.975 14.702 1.00 93.62 180 PHE A CA 1
ATOM 1282 C C . PHE A 1 180 ? 6.098 -4.847 15.220 1.00 93.62 180 PHE A C 1
ATOM 1284 O O . PHE A 1 180 ? 5.011 -4.836 14.644 1.00 93.62 180 PHE A O 1
ATOM 1291 N N . THR A 1 181 ? 6.295 -5.582 16.319 1.00 92.69 181 THR A N 1
ATOM 1292 C CA . THR A 1 181 ? 5.320 -6.569 16.826 1.00 92.69 181 THR A CA 1
ATOM 1293 C C . THR A 1 181 ? 3.954 -5.951 17.131 1.00 92.69 181 THR A C 1
ATOM 1295 O O . THR A 1 181 ? 2.923 -6.589 16.940 1.00 92.69 181 THR A O 1
ATOM 1298 N N . TRP A 1 182 ? 3.928 -4.700 17.597 1.00 93.44 182 TRP A N 1
ATOM 1299 C CA . TRP A 1 182 ? 2.686 -4.014 17.957 1.00 93.44 182 TRP A CA 1
ATOM 1300 C C . TRP A 1 182 ? 1.911 -3.487 16.740 1.00 93.44 182 TRP A C 1
ATOM 1302 O O . TRP A 1 182 ? 0.696 -3.328 16.833 1.00 93.44 182 TRP A O 1
ATOM 1312 N N . GLU A 1 183 ? 2.577 -3.229 15.608 1.00 94.25 183 GLU A N 1
ATOM 1313 C CA . GLU A 1 183 ? 1.952 -2.667 14.403 1.00 94.25 183 GLU A CA 1
ATOM 1314 C C . GLU A 1 183 ? 1.605 -3.738 13.359 1.00 94.25 183 GLU A C 1
ATOM 1316 O O . GLU A 1 183 ? 0.545 -3.638 12.734 1.00 94.25 183 GLU A O 1
ATOM 1321 N N . ILE A 1 184 ? 2.418 -4.792 13.218 1.00 96.62 184 ILE A N 1
ATOM 1322 C CA . ILE A 1 184 ? 2.203 -5.863 12.236 1.00 96.62 184 ILE A CA 1
ATOM 1323 C C . ILE A 1 184 ? 1.041 -6.770 12.653 1.00 96.62 184 ILE A C 1
ATOM 1325 O O . ILE A 1 184 ? 0.860 -7.110 13.822 1.00 96.62 184 ILE A O 1
ATOM 1329 N N . VAL A 1 185 ? 0.241 -7.167 11.669 1.00 97.12 185 VAL A N 1
ATOM 1330 C CA . VAL A 1 185 ? -0.838 -8.148 11.791 1.00 97.12 185 VAL A CA 1
ATOM 1331 C C . VAL A 1 185 ? -0.502 -9.340 10.907 1.00 97.12 185 VAL A C 1
ATOM 1333 O O . VAL A 1 185 ? -0.437 -9.159 9.690 1.00 97.12 185 VAL A O 1
ATOM 1336 N N . PRO A 1 186 ? -0.314 -10.548 11.465 1.00 97.19 186 PRO A N 1
ATOM 1337 C CA . PRO A 1 186 ? -0.057 -11.735 10.663 1.00 97.19 186 PRO A CA 1
ATOM 1338 C C . PRO A 1 186 ? -1.154 -11.976 9.622 1.00 97.19 186 PRO A C 1
ATOM 1340 O O . PRO A 1 186 ? -2.347 -11.851 9.908 1.00 97.19 186 PRO A O 1
ATOM 1343 N N . VAL A 1 187 ? -0.742 -12.338 8.411 1.00 97.50 187 VAL A N 1
ATOM 1344 C CA . VAL A 1 187 ? -1.624 -12.627 7.283 1.00 97.50 187 VAL A CA 1
ATOM 1345 C C . VAL A 1 187 ? -1.528 -14.103 6.944 1.00 97.50 187 VAL A C 1
ATOM 1347 O O . VAL A 1 187 ? -0.450 -14.630 6.683 1.00 97.50 187 VAL A O 1
ATOM 1350 N N . GLU A 1 188 ? -2.674 -14.769 6.921 1.00 96.06 188 GLU A N 1
ATOM 1351 C CA . GLU A 1 188 ? -2.773 -16.158 6.498 1.00 96.06 188 GLU A CA 1
ATOM 1352 C C . GLU A 1 188 ? -2.912 -16.247 4.973 1.00 96.06 188 GLU A C 1
ATOM 1354 O O . GLU A 1 188 ? -3.769 -15.602 4.362 1.00 96.06 188 GLU A O 1
ATOM 1359 N N . VAL A 1 189 ? -2.065 -17.068 4.357 1.00 95.00 189 VAL A N 1
ATOM 1360 C CA . VAL A 1 189 ? -2.027 -17.314 2.916 1.00 95.00 189 VAL A CA 1
ATOM 1361 C C . VAL A 1 189 ? -2.280 -18.796 2.648 1.00 95.00 189 VAL A C 1
ATOM 1363 O O . VAL A 1 189 ? -1.807 -19.669 3.374 1.00 95.00 189 VAL A O 1
ATOM 1366 N N . SER A 1 190 ? -3.034 -19.105 1.591 1.00 91.19 190 SER A N 1
ATOM 1367 C CA . SER A 1 190 ? -3.296 -20.493 1.201 1.00 91.19 190 SER A CA 1
ATOM 1368 C C . SER A 1 190 ? -2.007 -21.189 0.760 1.00 91.19 190 SER A C 1
ATOM 1370 O O . SER A 1 190 ? -1.321 -20.713 -0.142 1.00 91.19 190 SER A O 1
ATOM 1372 N N . GLY A 1 191 ? -1.719 -22.364 1.326 1.00 87.69 191 GLY A N 1
ATOM 1373 C CA . GLY A 1 191 ? -0.630 -23.223 0.851 1.00 87.69 191 GLY A CA 1
ATOM 1374 C C . GLY A 1 191 ? -0.917 -23.892 -0.499 1.00 87.69 191 GLY A C 1
ATOM 1375 O O . GLY A 1 191 ? -0.036 -24.544 -1.059 1.00 87.69 191 GLY A O 1
ATOM 1376 N N . GLY A 1 192 ? -2.138 -23.756 -1.030 1.00 87.56 192 GLY A N 1
ATOM 1377 C CA . GLY A 1 192 ? -2.625 -24.467 -2.211 1.00 87.56 192 GLY A CA 1
ATOM 1378 C C . GLY A 1 192 ? -3.381 -25.756 -1.867 1.00 87.56 192 GLY A C 1
ATOM 1379 O O . GLY A 1 192 ? -3.557 -26.121 -0.706 1.00 87.56 192 GLY A O 1
ATOM 1380 N N . ARG A 1 193 ? -3.873 -26.460 -2.896 1.00 86.62 193 ARG A N 1
ATOM 1381 C CA . ARG A 1 193 ? -4.734 -27.642 -2.718 1.00 86.62 193 ARG A CA 1
ATOM 1382 C C . ARG A 1 193 ? -4.021 -28.731 -1.905 1.00 86.62 193 ARG A C 1
ATOM 1384 O O . ARG A 1 193 ? -3.013 -29.272 -2.348 1.00 86.62 193 ARG A O 1
ATOM 1391 N N . GLY A 1 194 ? -4.586 -29.066 -0.744 1.00 87.31 194 GLY A N 1
ATOM 1392 C CA . GLY A 1 194 ? -4.085 -30.122 0.142 1.00 87.31 194 GLY A CA 1
ATOM 1393 C C . GLY A 1 194 ? -2.888 -29.731 1.014 1.00 87.31 194 GLY A C 1
ATOM 1394 O O . GLY A 1 194 ? -2.355 -30.593 1.707 1.00 87.31 194 GLY A O 1
ATOM 1395 N N . LYS A 1 195 ? -2.459 -28.464 0.996 1.00 91.62 195 LYS A N 1
ATOM 1396 C CA . LYS A 1 195 ? -1.372 -27.953 1.841 1.00 91.62 195 LYS A CA 1
ATOM 1397 C C . LYS A 1 195 ? -1.938 -27.075 2.963 1.00 91.62 195 LYS A C 1
ATOM 1399 O O . LYS A 1 195 ? -2.940 -26.394 2.732 1.00 91.62 195 LYS A O 1
ATOM 1404 N N . PRO A 1 196 ? -1.321 -27.078 4.158 1.00 92.19 196 PRO A N 1
ATOM 1405 C CA . PRO A 1 196 ? -1.721 -26.178 5.232 1.00 92.19 196 PRO A CA 1
ATOM 1406 C C . PRO A 1 196 ? -1.502 -24.723 4.815 1.00 92.19 196 PRO A C 1
ATOM 1408 O O . PRO A 1 196 ? -0.662 -24.428 3.959 1.00 92.19 196 PRO A O 1
ATOM 1411 N N . SER A 1 197 ? -2.264 -23.817 5.416 1.00 94.31 197 SER A N 1
ATOM 1412 C CA . SER A 1 197 ? -2.031 -22.389 5.268 1.00 94.31 197 SER A CA 1
ATOM 1413 C C . SER A 1 197 ? -0.687 -21.976 5.867 1.00 94.31 197 SER A C 1
ATOM 1415 O O . SER A 1 197 ? -0.122 -22.645 6.735 1.00 94.31 197 SER A O 1
ATOM 1417 N N . ILE A 1 198 ? -0.153 -20.876 5.349 1.00 95.69 198 ILE A N 1
ATOM 1418 C CA . ILE A 1 198 ? 1.119 -20.296 5.761 1.00 95.69 198 ILE A CA 1
ATOM 1419 C C . ILE A 1 198 ? 0.808 -18.957 6.415 1.00 95.69 198 ILE A C 1
ATOM 1421 O O . ILE A 1 198 ? 0.112 -18.126 5.832 1.00 95.69 198 ILE A O 1
ATOM 1425 N N . ILE A 1 199 ? 1.328 -18.747 7.619 1.00 96.94 199 ILE A N 1
ATOM 1426 C CA . ILE A 1 199 ? 1.227 -17.465 8.310 1.00 96.94 199 ILE A CA 1
ATOM 1427 C C . ILE A 1 199 ? 2.440 -16.629 7.921 1.00 96.94 199 ILE A C 1
ATOM 1429 O O . ILE A 1 199 ? 3.580 -17.054 8.099 1.00 96.94 199 ILE A O 1
ATOM 1433 N N . ILE A 1 200 ? 2.180 -15.446 7.380 1.00 96.62 200 ILE A N 1
ATOM 1434 C CA . ILE A 1 200 ? 3.188 -14.437 7.082 1.00 96.62 200 ILE A CA 1
ATOM 1435 C C . ILE A 1 200 ? 3.060 -13.349 8.142 1.00 96.62 200 ILE A C 1
ATOM 1437 O O . ILE A 1 200 ? 2.031 -12.684 8.221 1.00 96.62 200 ILE A O 1
ATOM 1441 N N . ASP A 1 201 ? 4.089 -13.165 8.960 1.00 95.50 201 ASP A N 1
ATOM 1442 C CA . ASP A 1 201 ? 4.099 -12.232 10.096 1.00 95.50 201 ASP A CA 1
ATOM 1443 C C . ASP A 1 201 ? 5.309 -11.287 10.099 1.00 95.50 201 ASP A C 1
ATOM 1445 O O . ASP A 1 201 ? 5.457 -10.466 10.998 1.00 95.50 201 ASP A O 1
ATOM 1449 N N . THR A 1 202 ? 6.167 -11.387 9.084 1.00 93.00 202 THR A N 1
ATOM 1450 C CA . THR A 1 202 ? 7.452 -10.691 9.029 1.00 93.00 202 THR A CA 1
ATOM 1451 C C . THR A 1 202 ? 7.655 -10.052 7.659 1.00 93.00 202 THR A C 1
ATOM 1453 O O . THR A 1 202 ? 7.321 -10.644 6.631 1.00 93.00 202 THR A O 1
ATOM 1456 N N . ASP A 1 203 ? 8.222 -8.844 7.640 1.00 93.62 203 ASP A N 1
ATOM 1457 C CA . ASP A 1 203 ? 8.568 -8.130 6.408 1.00 93.62 203 ASP A CA 1
ATOM 1458 C C . ASP A 1 203 ? 9.655 -8.892 5.619 1.00 93.62 203 ASP A C 1
ATOM 1460 O O . ASP A 1 203 ? 10.769 -9.109 6.103 1.00 93.62 203 ASP A O 1
ATOM 1464 N N . GLU A 1 204 ? 9.360 -9.278 4.374 1.00 91.00 204 GLU A N 1
ATOM 1465 C CA . GLU A 1 204 ? 10.252 -10.103 3.544 1.00 91.00 204 GLU A CA 1
ATOM 1466 C C . GLU A 1 204 ? 11.504 -9.326 3.093 1.00 91.00 204 GLU A C 1
ATOM 1468 O O . GLU A 1 204 ? 12.594 -9.893 2.965 1.00 91.00 204 GLU A O 1
ATOM 1473 N N . GLY A 1 205 ? 11.360 -8.013 2.875 1.00 84.44 205 GLY A N 1
ATOM 1474 C CA . GLY A 1 205 ? 12.409 -7.153 2.317 1.00 84.44 205 GLY A CA 1
ATOM 1475 C C . GLY A 1 205 ? 13.678 -7.070 3.171 1.00 84.44 205 GLY A C 1
ATOM 1476 O O . GLY A 1 205 ? 14.775 -6.947 2.628 1.00 84.44 205 GLY A O 1
ATOM 1477 N N . LEU A 1 206 ? 13.557 -7.209 4.494 1.00 83.69 206 LEU A N 1
ATOM 1478 C CA . LEU A 1 206 ? 14.686 -7.104 5.424 1.00 83.69 206 LEU A CA 1
ATOM 1479 C C . LEU A 1 206 ? 15.513 -8.395 5.527 1.00 83.69 206 LEU A C 1
ATOM 1481 O O . LEU A 1 206 ? 16.649 -8.359 5.992 1.00 83.69 206 LEU A O 1
ATOM 1485 N N . GLY A 1 207 ? 14.976 -9.543 5.100 1.00 75.56 207 GLY A N 1
ATOM 1486 C CA . GLY A 1 207 ? 15.652 -10.840 5.228 1.00 75.56 207 GLY A CA 1
ATOM 1487 C C . GLY A 1 207 ? 16.749 -11.103 4.190 1.00 75.56 207 GLY A C 1
ATOM 1488 O O . GLY A 1 207 ? 17.572 -11.991 4.388 1.00 75.56 207 GLY A O 1
ATOM 1489 N N . LYS A 1 208 ? 16.774 -10.351 3.081 1.00 71.50 208 LYS A N 1
ATOM 1490 C CA . LYS A 1 208 ? 17.656 -10.601 1.920 1.00 71.50 208 LYS A CA 1
ATOM 1491 C C . LYS A 1 208 ? 18.800 -9.584 1.783 1.00 71.50 208 LYS A C 1
ATOM 1493 O O . LYS A 1 208 ? 19.417 -9.494 0.721 1.00 71.50 208 LYS A O 1
ATOM 1498 N N . PHE A 1 209 ? 19.062 -8.790 2.820 1.00 82.06 209 PHE A N 1
ATOM 1499 C CA . PHE A 1 209 ? 20.038 -7.705 2.762 1.00 82.06 209 PHE A CA 1
ATOM 1500 C C . PHE A 1 209 ? 21.487 -8.203 2.876 1.00 82.06 209 PHE A C 1
ATOM 1502 O O . PHE A 1 209 ? 21.845 -8.913 3.810 1.00 82.06 209 PHE A O 1
ATOM 1509 N N . ASP A 1 210 ? 22.333 -7.760 1.945 1.00 85.12 210 ASP A N 1
ATOM 1510 C CA . ASP A 1 210 ? 23.786 -7.933 1.983 1.00 85.12 210 ASP A CA 1
ATOM 1511 C C . ASP A 1 210 ? 24.451 -6.606 1.588 1.00 85.12 210 ASP A C 1
ATOM 1513 O O . ASP A 1 210 ? 24.419 -6.183 0.425 1.00 85.12 210 ASP A O 1
ATOM 1517 N N . ALA A 1 211 ? 25.070 -5.944 2.568 1.00 83.56 211 ALA A N 1
ATOM 1518 C CA . ALA A 1 211 ? 25.728 -4.655 2.377 1.00 83.56 211 ALA A CA 1
ATOM 1519 C C . ALA A 1 211 ? 26.927 -4.731 1.415 1.00 83.56 211 ALA A C 1
ATOM 1521 O O . ALA A 1 211 ? 27.187 -3.783 0.666 1.00 83.56 211 ALA A O 1
ATOM 1522 N N . ALA A 1 212 ? 27.670 -5.842 1.417 1.00 85.75 212 ALA A N 1
ATOM 1523 C CA . ALA A 1 212 ? 28.822 -6.028 0.542 1.00 85.75 212 ALA A CA 1
ATOM 1524 C C . ALA A 1 212 ? 28.378 -6.220 -0.911 1.00 85.75 212 ALA A C 1
ATOM 1526 O O . ALA A 1 212 ? 29.021 -5.695 -1.824 1.00 85.75 212 ALA A O 1
ATOM 1527 N N . LYS A 1 213 ? 27.264 -6.926 -1.124 1.00 85.50 213 LYS A N 1
ATOM 1528 C CA . LYS A 1 213 ? 26.648 -7.080 -2.443 1.00 85.50 213 LYS A CA 1
ATOM 1529 C C . LYS A 1 213 ? 26.056 -5.766 -2.946 1.00 85.50 213 LYS A C 1
ATOM 1531 O O . LYS A 1 213 ? 26.302 -5.417 -4.096 1.00 85.50 213 LYS A O 1
ATOM 1536 N N . LEU A 1 214 ? 25.357 -5.012 -2.093 1.00 82.00 214 LEU A N 1
ATOM 1537 C CA . LEU A 1 214 ? 24.737 -3.733 -2.459 1.00 82.00 214 LEU A CA 1
ATOM 1538 C C . LEU A 1 214 ? 25.754 -2.734 -3.029 1.00 82.00 214 LEU A C 1
ATOM 1540 O O . LEU A 1 214 ? 25.508 -2.136 -4.072 1.00 82.00 214 LEU A O 1
ATOM 1544 N N . ARG A 1 215 ? 26.931 -2.608 -2.404 1.00 81.50 215 ARG A N 1
ATOM 1545 C CA . ARG A 1 215 ? 28.003 -1.701 -2.863 1.00 81.50 215 ARG A CA 1
ATOM 1546 C C . ARG A 1 215 ? 28.601 -2.074 -4.224 1.00 81.50 215 ARG A C 1
ATOM 1548 O O . ARG A 1 215 ? 29.293 -1.257 -4.818 1.00 81.50 215 ARG A O 1
ATOM 1555 N N . LYS A 1 216 ? 28.382 -3.306 -4.689 1.00 85.12 216 LYS A N 1
ATOM 1556 C CA . LYS A 1 216 ? 28.910 -3.832 -5.957 1.00 85.12 216 LYS A CA 1
ATOM 1557 C C . LYS A 1 216 ? 27.870 -3.840 -7.078 1.00 85.12 216 LYS A C 1
ATOM 1559 O O . LYS A 1 216 ? 28.191 -4.264 -8.188 1.00 85.12 216 LYS A O 1
ATOM 1564 N N . LEU A 1 217 ? 26.628 -3.442 -6.799 1.00 83.31 217 LEU A N 1
ATOM 1565 C CA . LEU A 1 217 ? 25.581 -3.417 -7.814 1.00 83.31 217 LEU A CA 1
ATOM 1566 C C . LEU A 1 217 ? 25.872 -2.337 -8.853 1.00 83.31 21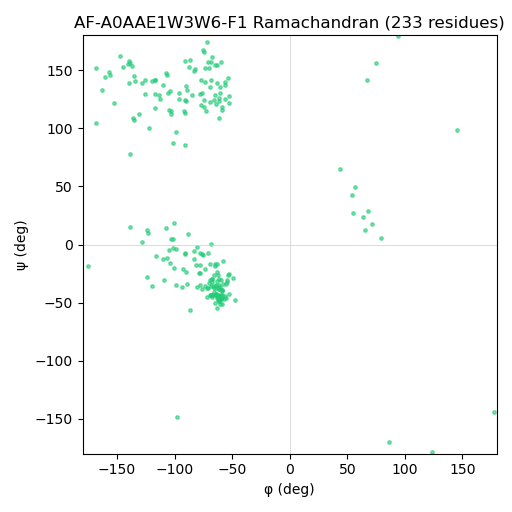7 LEU A C 1
ATOM 1568 O O . LEU A 1 217 ? 26.331 -1.244 -8.530 1.00 83.31 217 LEU A O 1
ATOM 1572 N N . ARG A 1 218 ? 25.579 -2.664 -10.112 1.00 84.12 218 ARG A N 1
ATOM 1573 C CA . ARG A 1 218 ? 25.643 -1.695 -11.203 1.00 84.12 218 ARG A CA 1
ATOM 1574 C C . ARG A 1 218 ? 24.463 -0.720 -11.106 1.00 84.12 218 ARG A C 1
ATOM 1576 O O . ARG A 1 218 ? 23.395 -1.121 -10.625 1.00 84.12 218 ARG A O 1
ATOM 1583 N N . PRO A 1 219 ? 24.632 0.517 -11.594 1.00 84.12 219 PRO A N 1
ATOM 1584 C CA . PRO A 1 219 ? 23.522 1.440 -11.779 1.00 84.12 219 PRO A CA 1
ATOM 1585 C C . PRO A 1 219 ? 22.414 0.798 -12.614 1.00 84.12 219 PRO A C 1
ATOM 1587 O O . PRO A 1 219 ? 22.687 0.000 -13.513 1.00 84.12 219 PRO A O 1
ATOM 1590 N N . SER A 1 220 ? 21.160 1.093 -12.284 1.00 84.88 220 SER A N 1
ATOM 1591 C CA . SER A 1 220 ? 19.998 0.433 -12.899 1.00 84.88 220 SER A CA 1
ATOM 1592 C C . SER A 1 220 ? 19.187 1.341 -13.822 1.00 84.88 220 SER A C 1
ATOM 1594 O O . SER A 1 220 ? 18.354 0.834 -14.565 1.00 84.88 220 SER A O 1
ATOM 1596 N N . PHE A 1 221 ? 19.427 2.657 -13.791 1.00 83.06 221 PHE A N 1
ATOM 1597 C CA . PHE A 1 221 ? 18.576 3.643 -14.475 1.00 83.06 221 PHE A CA 1
ATOM 1598 C C . PHE A 1 221 ? 19.331 4.549 -15.454 1.00 83.06 221 PHE A C 1
ATOM 1600 O O . PHE A 1 221 ? 18.750 4.982 -16.444 1.00 83.06 221 PHE A O 1
ATOM 1607 N N . LYS A 1 222 ? 20.625 4.798 -15.221 1.00 81.12 222 LYS A N 1
ATOM 1608 C CA . LYS A 1 222 ? 21.536 5.479 -16.155 1.00 81.12 222 LYS A CA 1
ATOM 1609 C C . LYS A 1 222 ? 22.857 4.717 -16.224 1.00 81.12 222 LYS A C 1
ATOM 1611 O O . LYS A 1 222 ? 23.314 4.218 -15.200 1.00 81.12 222 LYS A O 1
ATOM 1616 N N . GLU A 1 223 ? 23.504 4.667 -17.390 1.00 77.44 223 GLU A N 1
ATOM 1617 C CA . GLU A 1 223 ? 24.798 3.972 -17.552 1.00 77.44 223 GLU A CA 1
ATOM 1618 C C . GLU A 1 223 ? 25.891 4.526 -16.625 1.00 77.44 223 GLU A C 1
ATOM 1620 O O . GLU A 1 223 ? 26.653 3.761 -16.036 1.00 77.44 223 GLU A O 1
ATOM 1625 N N . THR A 1 224 ? 25.930 5.848 -16.446 1.00 77.56 224 THR A N 1
ATOM 1626 C CA . THR A 1 224 ? 26.841 6.550 -15.526 1.00 77.56 224 THR A CA 1
ATOM 1627 C C . THR A 1 224 ? 26.167 6.941 -14.206 1.00 77.56 224 THR A C 1
ATOM 1629 O O . THR A 1 224 ? 26.635 7.851 -13.526 1.00 77.56 224 THR A O 1
ATOM 1632 N N . GLY A 1 225 ? 25.033 6.313 -13.877 1.00 73.00 225 GLY A N 1
ATOM 1633 C CA . GLY A 1 225 ? 24.245 6.623 -12.686 1.00 73.00 225 GLY A CA 1
ATOM 1634 C C . GLY A 1 225 ? 24.900 6.159 -11.386 1.00 73.00 225 GLY A C 1
ATOM 1635 O O . GLY A 1 225 ? 25.918 5.465 -11.385 1.00 73.00 225 GLY A O 1
ATOM 1636 N N . VAL A 1 226 ? 24.293 6.521 -10.261 1.00 74.00 226 VAL A N 1
ATOM 1637 C CA . VAL A 1 226 ? 24.729 6.105 -8.918 1.00 74.00 2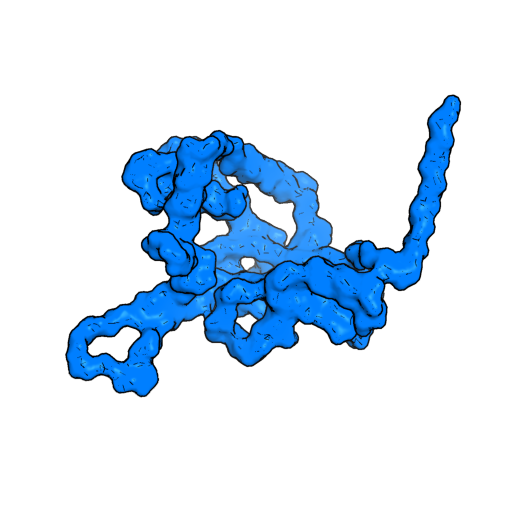26 VAL A CA 1
ATOM 1638 C C . VAL A 1 226 ? 23.690 5.241 -8.203 1.00 74.00 226 VAL A C 1
ATOM 1640 O O . VAL A 1 226 ? 23.998 4.644 -7.167 1.00 74.00 226 VAL A O 1
ATOM 1643 N N . LEU A 1 227 ? 22.471 5.127 -8.742 1.00 75.56 227 LEU A N 1
ATOM 1644 C CA . LEU A 1 227 ? 21.382 4.376 -8.129 1.00 75.56 227 LEU A CA 1
ATOM 1645 C C . LEU A 1 227 ? 21.276 2.961 -8.694 1.00 75.56 227 LEU A C 1
ATOM 1647 O O . LEU A 1 227 ? 21.099 2.726 -9.890 1.00 75.56 227 LEU A O 1
ATOM 1651 N N . SER A 1 228 ? 21.313 1.991 -7.784 1.00 69.75 228 SER A N 1
ATOM 1652 C CA . SER A 1 228 ? 20.925 0.612 -8.075 1.00 69.75 228 SER A CA 1
ATOM 1653 C C . SER A 1 228 ? 19.436 0.402 -7.789 1.00 69.75 228 SER A C 1
ATOM 1655 O O . SER A 1 228 ? 18.841 1.113 -6.978 1.00 69.75 228 SER A O 1
ATOM 1657 N N . GLN A 1 229 ? 18.832 -0.615 -8.403 1.00 58.12 229 GLN A N 1
ATOM 1658 C CA . GLN A 1 229 ? 17.423 -0.980 -8.222 1.00 58.12 229 GLN A CA 1
ATOM 1659 C C . GLN A 1 229 ? 17.038 -1.203 -6.746 1.00 58.12 229 GLN A C 1
ATOM 1661 O O . GLN A 1 229 ? 15.913 -0.913 -6.353 1.00 58.12 229 GLN A O 1
ATOM 1666 N N . LEU A 1 230 ? 17.981 -1.656 -5.907 1.00 52.41 230 LEU A N 1
ATOM 1667 C CA . LEU A 1 230 ? 17.771 -1.824 -4.464 1.00 52.41 230 LEU A CA 1
ATOM 1668 C C . LEU A 1 230 ? 17.866 -0.499 -3.684 1.00 52.41 230 LEU A C 1
ATOM 1670 O O . LEU A 1 230 ? 17.296 -0.382 -2.606 1.00 52.41 230 LEU A O 1
ATOM 1674 N N . GLY A 1 231 ? 18.582 0.496 -4.216 1.00 50.44 231 GLY A N 1
ATOM 1675 C CA . GLY A 1 231 ? 18.738 1.814 -3.598 1.00 50.44 231 GLY A CA 1
ATOM 1676 C C . GLY A 1 231 ? 17.489 2.696 -3.685 1.00 50.44 231 GLY A C 1
ATOM 1677 O O . GLY A 1 231 ? 17.360 3.607 -2.878 1.00 50.44 231 GLY A O 1
ATOM 1678 N N . MET A 1 232 ? 16.574 2.413 -4.620 1.00 44.56 232 MET A N 1
ATOM 1679 C CA . MET A 1 232 ? 15.350 3.201 -4.817 1.00 44.56 232 MET A CA 1
ATOM 1680 C C . MET A 1 232 ? 14.139 2.672 -4.038 1.00 44.56 232 MET A C 1
ATOM 1682 O O . MET A 1 232 ? 13.219 3.428 -3.772 1.00 44.56 232 MET A O 1
ATOM 1686 N N . LEU A 1 233 ? 14.137 1.396 -3.632 1.00 40.16 233 LEU A N 1
ATOM 1687 C CA . LEU A 1 233 ? 13.015 0.792 -2.893 1.00 40.16 233 LEU A CA 1
ATOM 1688 C C . LEU A 1 233 ? 12.843 1.351 -1.460 1.00 40.16 233 LEU A C 1
ATOM 1690 O O . LEU A 1 233 ? 11.989 0.877 -0.719 1.00 40.16 233 LEU A O 1
ATOM 1694 N N . LEU A 1 234 ? 13.691 2.302 -1.056 1.00 33.69 234 LEU A N 1
ATOM 1695 C CA . LEU A 1 234 ? 13.816 2.836 0.304 1.00 33.69 234 LEU A CA 1
ATOM 1696 C C . LEU A 1 234 ? 13.993 4.367 0.344 1.00 33.69 234 LEU A C 1
ATOM 1698 O O . LEU A 1 234 ? 14.432 4.886 1.374 1.00 33.69 234 LEU A O 1
ATOM 1702 N N . ALA A 1 235 ? 13.709 5.068 -0.759 1.00 28.95 235 ALA A N 1
ATOM 1703 C CA . ALA A 1 235 ? 13.643 6.530 -0.801 1.00 28.95 235 ALA A CA 1
ATOM 1704 C C . ALA A 1 235 ? 12.184 6.994 -0.811 1.00 28.95 235 ALA A C 1
ATOM 1706 O O . ALA A 1 235 ? 11.382 6.354 -1.526 1.00 28.95 235 ALA A O 1
#

pLDDT: mean 85.64, std 14.65, range [28.95, 97.5]

InterPro domains:
  IPR002155 Thiolase [cd00751] (17-227)
  IPR016039 Thiolase-like [G3DSA:3.40.47.10] (11-232)
  IPR016039 Thiolase-like [SSF53901] (14-228)
  IPR020616 Thiolase, N-terminal [PF00108] (84-226)

Mean predicted aligned error: 7.62 Å

Nearest PDB structures (foldseek):
  6art-assembly1_A  TM=9.560E-01  e=4.040E-20  Aspergillus fumigatus Af293
  6arl-assembly1_B  TM=9.496E-01  e=3.140E-19  Aspergillus fumigatus Af293
  6arl-assembly1_C  TM=9.487E-01  e=1.061E-18  Aspergillus fumigatus Af293
  4o9a-assembly1_A  TM=9.461E-01  e=7.736E-18  Cupriavidus necator H16
  8gqj-assembly1_A  TM=9.360E-01  e=1.075E-15  Pseudomonas aeruginosa PAO1